Protein AF-K2KM84-F1 (afdb_monomer_lite)

Foldseek 3Di:
DDDDDDDDDDDDDDDDDDDDDDDDDPDPDPDDPPDDDDDDDPDDDDDDDDDDPPPPPPPPPPPPPPPPPDDPVVVVVVLVVLLVLLCCQQFNVVHQQLVLLVLLLVCVVVLLVVCCVPPVVVNPFPKFWFQALVLAIFIGDDDDPVVRVVSSVSQRVPPSNSSSSSSNQVSLQVSLCSHPDQSVQWPDDSVCRRQLDGSRLLSVQQADDPVCCVVPVDRGHSVSNSVSSSVSRVVGTHGPDD

Secondary structure (DSSP, 8-state):
-----------------------------SSS-----PPPTT----S-PPP-------------SSS--S-HHHHHHHHHHHHHHHHHHHHSTTSHHHHHHHHHHHHHHHHHHHHHHH-GGGTTS-EEEEE-TTS-EEEEESS-HHHHHHHHHHHHT-HHHHHHHHHHHHHHHHHHTT-SSGGGGEE--TTTHHHH--HHHHHHTTB--HHHHHHHS-SB-HHHHHHHHHHHHHHHPEEPP-

Structure (mmCIF, N/CA/C/O backbone):
data_AF-K2KM84-F1
#
_entry.id   AF-K2KM84-F1
#
loop_
_atom_site.group_PDB
_atom_site.id
_atom_site.type_symbol
_atom_site.label_atom_id
_atom_site.label_alt_id
_atom_site.label_comp_id
_atom_site.label_asym_id
_atom_site.label_entity_id
_atom_site.label_seq_id
_atom_site.pdbx_PDB_ins_code
_atom_site.Cartn_x
_atom_site.Cartn_y
_atom_site.Cartn_z
_atom_site.occupancy
_atom_site.B_iso_or_equiv
_atom_site.auth_seq_id
_atom_site.auth_comp_id
_atom_site.auth_asym_id
_atom_site.auth_atom_id
_atom_site.pdbx_PDB_model_num
ATOM 1 N N . MET A 1 1 ? 66.700 3.825 6.817 1.00 30.58 1 MET A N 1
ATOM 2 C CA . MET A 1 1 ? 67.878 3.207 6.173 1.00 30.58 1 MET A CA 1
ATOM 3 C C . MET A 1 1 ? 67.516 1.769 5.815 1.00 30.58 1 MET A C 1
ATOM 5 O O . MET A 1 1 ? 67.179 1.026 6.717 1.00 30.58 1 MET A O 1
ATOM 9 N N . LYS A 1 2 ? 67.529 1.467 4.507 1.00 30.69 2 LYS A N 1
ATOM 10 C CA . LYS A 1 2 ? 67.671 0.168 3.809 1.00 30.69 2 LYS A CA 1
ATOM 11 C C . LYS A 1 2 ? 66.748 -1.029 4.135 1.00 30.69 2 LYS A C 1
ATOM 13 O O . LYS A 1 2 ? 66.905 -1.713 5.136 1.00 30.69 2 LYS A O 1
ATOM 18 N N . ILE A 1 3 ? 65.906 -1.325 3.139 1.00 37.66 3 ILE A N 1
ATOM 19 C CA . ILE A 1 3 ? 65.410 -2.654 2.732 1.00 37.66 3 ILE A CA 1
ATOM 20 C C . ILE A 1 3 ? 66.609 -3.524 2.289 1.00 37.66 3 ILE A C 1
ATOM 22 O O . ILE A 1 3 ? 67.612 -2.963 1.828 1.00 37.66 3 ILE A O 1
ATOM 26 N N . PRO A 1 4 ? 66.485 -4.863 2.305 1.00 37.62 4 PRO A N 1
ATOM 27 C CA . PRO A 1 4 ? 66.905 -5.590 1.108 1.00 37.62 4 PRO A CA 1
ATOM 28 C C . PRO A 1 4 ? 65.900 -6.650 0.628 1.00 37.62 4 PRO A C 1
ATOM 30 O O . PRO A 1 4 ? 65.415 -7.487 1.385 1.00 37.62 4 PRO A O 1
ATOM 33 N N . HIS A 1 5 ? 65.645 -6.578 -0.680 1.00 27.77 5 HIS A N 1
ATOM 34 C CA . HIS A 1 5 ? 65.199 -7.659 -1.552 1.00 27.77 5 HIS A CA 1
ATOM 35 C C . HIS A 1 5 ? 66.284 -8.739 -1.651 1.00 27.77 5 HIS A C 1
ATOM 37 O O . HIS A 1 5 ? 67.472 -8.414 -1.608 1.00 27.77 5 HIS A O 1
ATOM 43 N N . ASN A 1 6 ? 65.882 -9.989 -1.888 1.00 30.34 6 ASN A N 1
ATOM 44 C CA . ASN A 1 6 ? 66.768 -10.992 -2.469 1.00 30.34 6 ASN A CA 1
ATOM 45 C C . ASN A 1 6 ? 66.073 -11.661 -3.663 1.00 30.34 6 ASN A C 1
ATOM 47 O O . ASN A 1 6 ? 65.160 -12.466 -3.492 1.00 30.34 6 ASN A O 1
ATOM 51 N N . ASP A 1 7 ? 66.515 -11.259 -4.854 1.00 27.53 7 ASP A N 1
ATOM 52 C CA . ASP A 1 7 ? 66.338 -11.948 -6.129 1.00 27.53 7 ASP A CA 1
ATOM 53 C C . ASP A 1 7 ? 67.290 -13.146 -6.194 1.00 27.53 7 ASP A C 1
ATOM 55 O O . ASP A 1 7 ? 68.421 -13.096 -5.710 1.00 27.53 7 ASP A O 1
ATOM 59 N N . SER A 1 8 ? 66.880 -14.223 -6.852 1.00 30.09 8 SER A N 1
ATOM 60 C CA . SER A 1 8 ? 67.802 -15.284 -7.269 1.00 30.09 8 SER A CA 1
ATOM 61 C C . SER A 1 8 ? 67.421 -15.752 -8.665 1.00 30.09 8 SER A C 1
ATOM 63 O O . SER A 1 8 ? 66.569 -16.614 -8.859 1.00 30.09 8 SER A O 1
ATOM 65 N N . SER A 1 9 ? 68.066 -15.115 -9.636 1.00 27.38 9 SER A N 1
ATOM 66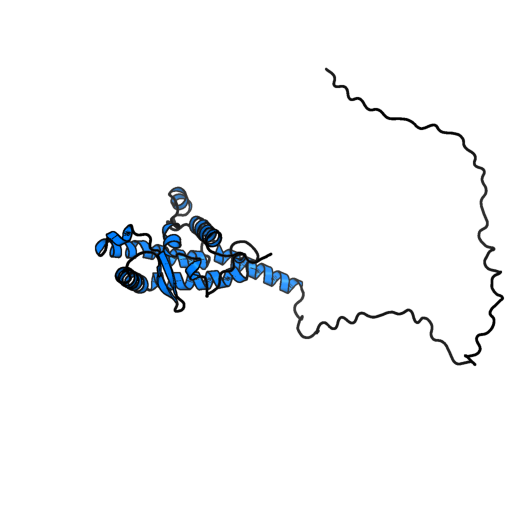 C CA . SER A 1 9 ? 68.151 -15.499 -11.039 1.00 27.38 9 SER A CA 1
ATOM 67 C C . SER A 1 9 ? 69.217 -16.586 -11.217 1.00 27.38 9 SER A C 1
ATOM 69 O O . SER A 1 9 ? 70.280 -16.529 -10.600 1.00 27.38 9 SER A O 1
ATOM 71 N N . ILE A 1 10 ? 68.958 -17.566 -12.088 1.00 28.88 10 ILE A N 1
ATOM 72 C CA . ILE A 1 10 ? 69.980 -18.494 -12.590 1.00 28.88 10 ILE A CA 1
ATOM 73 C C . ILE A 1 10 ? 70.133 -18.268 -14.095 1.00 28.88 10 ILE A C 1
ATOM 75 O O . ILE A 1 10 ? 69.159 -18.233 -14.845 1.00 28.88 10 ILE A O 1
ATOM 79 N N . GLN A 1 11 ? 71.387 -18.057 -14.486 1.00 27.80 11 GLN A N 1
ATOM 80 C CA . GLN A 1 11 ? 71.876 -17.696 -15.811 1.00 27.80 11 GLN A CA 1
ATOM 81 C C . GLN A 1 11 ? 72.059 -18.916 -16.734 1.00 27.80 1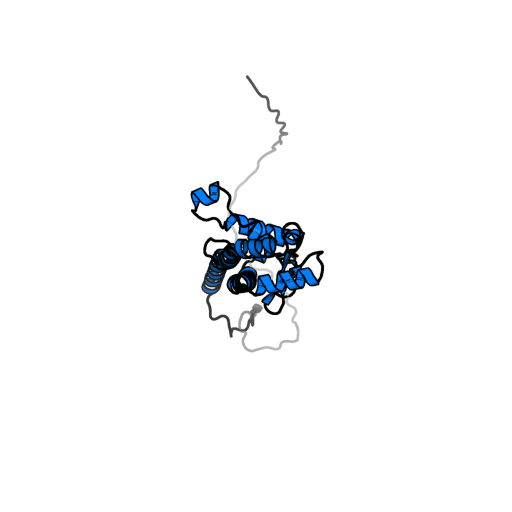1 GLN A C 1
ATOM 83 O O . GLN A 1 11 ? 72.407 -20.011 -16.298 1.00 27.80 11 GLN A O 1
ATOM 88 N N . THR A 1 12 ? 71.895 -18.665 -18.033 1.00 30.53 12 THR A N 1
ATOM 89 C CA . THR A 1 12 ? 72.401 -19.421 -19.199 1.00 30.53 12 THR A CA 1
ATOM 90 C C . THR A 1 12 ? 73.931 -19.535 -19.250 1.00 30.53 12 THR A C 1
ATOM 92 O O . THR A 1 12 ? 74.620 -18.690 -18.678 1.00 30.53 12 THR A O 1
ATOM 95 N N . PRO A 1 13 ? 74.464 -20.400 -20.137 1.00 31.48 13 PRO A N 1
ATOM 96 C CA . PRO A 1 13 ? 75.627 -20.019 -20.939 1.00 31.48 13 PRO A CA 1
ATOM 97 C C . PRO A 1 13 ? 75.387 -20.093 -22.462 1.00 31.48 13 PRO A C 1
ATOM 99 O O . PRO A 1 13 ? 74.743 -21.003 -22.980 1.00 31.48 13 PRO A O 1
ATOM 102 N N . LEU A 1 14 ? 75.947 -19.097 -23.161 1.00 25.78 14 LEU A N 1
ATOM 103 C CA . LEU A 1 14 ? 76.108 -18.990 -24.616 1.00 25.78 14 LEU A CA 1
ATOM 104 C C . LEU A 1 14 ? 77.215 -19.926 -25.137 1.00 25.78 14 LEU A C 1
ATOM 106 O O . LEU A 1 14 ? 78.240 -20.096 -24.480 1.00 25.78 14 LEU A O 1
ATOM 110 N N . GLY A 1 15 ? 77.075 -20.379 -26.388 1.00 26.00 15 GLY A N 1
ATOM 111 C CA . GLY A 1 15 ? 78.150 -20.992 -27.172 1.00 26.00 15 GLY A CA 1
ATOM 112 C C . GLY A 1 15 ? 77.959 -20.860 -28.692 1.00 26.00 15 GLY A C 1
ATOM 113 O O . GLY A 1 15 ? 77.278 -21.675 -29.293 1.00 26.00 15 GLY A O 1
ATOM 114 N N . ALA A 1 16 ? 78.629 -19.848 -29.260 1.00 29.11 16 ALA A N 1
ATOM 115 C CA . ALA A 1 16 ? 79.213 -19.714 -30.609 1.00 29.11 16 ALA A CA 1
ATOM 116 C C . ALA A 1 16 ? 78.360 -19.606 -31.905 1.00 29.11 16 ALA A C 1
ATOM 118 O O . ALA A 1 16 ? 77.528 -20.434 -32.253 1.00 29.11 16 ALA A O 1
ATOM 119 N N . LEU A 1 17 ? 78.714 -18.556 -32.664 1.00 28.83 17 LEU A N 1
ATOM 120 C CA . LEU A 1 17 ? 78.307 -18.162 -34.016 1.00 28.83 17 LEU A CA 1
ATOM 121 C C . LEU A 1 17 ? 78.807 -19.102 -35.126 1.00 28.83 17 LEU A C 1
ATOM 123 O O . LEU A 1 17 ? 79.930 -19.592 -35.046 1.00 28.83 17 LEU A O 1
ATOM 127 N N . SER A 1 18 ? 78.066 -19.157 -36.244 1.00 27.75 18 SER A N 1
ATOM 128 C CA . SER A 1 18 ? 78.608 -19.082 -37.619 1.00 27.75 18 SER A CA 1
ATOM 129 C C . SER A 1 18 ? 77.500 -18.757 -38.640 1.00 27.75 18 SER A C 1
ATOM 131 O O . SER A 1 18 ? 76.562 -19.531 -38.805 1.00 27.75 18 SER A O 1
ATOM 133 N N . LYS A 1 19 ? 77.618 -17.622 -39.346 1.00 31.66 19 LYS A N 1
ATOM 134 C CA . LYS A 1 19 ? 77.027 -17.389 -40.683 1.00 31.66 19 LYS A CA 1
ATOM 135 C C . LYS A 1 19 ? 78.094 -17.723 -41.735 1.00 31.66 19 LYS A C 1
ATOM 137 O O . LYS A 1 19 ? 79.276 -17.520 -41.459 1.00 31.66 19 LYS A O 1
ATOM 142 N N . PRO A 1 20 ? 77.688 -18.135 -42.945 1.00 30.44 20 PRO A N 1
ATOM 143 C CA . PRO A 1 20 ? 77.993 -17.253 -44.070 1.00 30.44 20 PRO A CA 1
ATOM 144 C C . PRO A 1 20 ? 76.819 -17.056 -45.038 1.00 30.44 20 PRO A C 1
ATOM 146 O O . PRO A 1 20 ? 75.901 -17.867 -45.146 1.00 30.44 20 PRO A O 1
ATOM 149 N N . ASP A 1 21 ? 76.893 -15.920 -45.719 1.00 29.16 21 ASP A N 1
ATOM 150 C CA . ASP A 1 21 ? 76.015 -15.418 -46.767 1.00 29.16 21 ASP A CA 1
ATOM 151 C C . ASP A 1 21 ? 75.946 -16.330 -48.004 1.00 29.16 21 ASP A C 1
ATOM 153 O O . ASP A 1 21 ? 76.962 -16.865 -48.442 1.00 29.16 21 ASP A O 1
ATOM 157 N N . ASN A 1 22 ? 74.775 -16.417 -48.648 1.00 29.98 22 ASN A N 1
ATOM 158 C CA . ASN A 1 22 ? 74.614 -15.894 -50.012 1.00 29.98 22 ASN A CA 1
ATOM 159 C C . ASN A 1 22 ? 73.171 -15.991 -50.528 1.00 29.98 22 ASN A C 1
ATOM 161 O O . ASN A 1 22 ? 72.435 -16.941 -50.277 1.00 29.98 22 ASN A O 1
ATOM 165 N N . ALA A 1 23 ? 72.789 -14.955 -51.266 1.00 32.97 23 ALA A N 1
ATOM 166 C CA . ALA A 1 23 ? 71.476 -14.739 -51.844 1.00 32.97 23 ALA A CA 1
ATOM 167 C C . ALA A 1 23 ? 71.285 -15.434 -53.209 1.00 32.97 23 ALA A C 1
ATOM 169 O O . ALA A 1 23 ? 72.245 -15.623 -53.951 1.00 32.97 23 ALA A O 1
ATOM 170 N N . LYS A 1 24 ? 69.997 -15.608 -53.562 1.00 29.95 24 LYS A N 1
ATOM 171 C CA . LYS A 1 24 ? 69.391 -15.883 -54.888 1.00 29.95 24 LYS A CA 1
ATOM 172 C C . LYS A 1 24 ? 69.380 -17.350 -55.348 1.00 29.95 24 LYS A C 1
ATOM 174 O O . LYS A 1 24 ? 70.424 -17.901 -55.659 1.00 29.95 24 LYS A O 1
ATOM 179 N N . ASN A 1 25 ? 68.183 -17.935 -55.520 1.00 29.66 25 ASN A N 1
ATOM 180 C CA . ASN A 1 25 ? 67.535 -18.106 -56.838 1.00 29.66 25 ASN A CA 1
ATOM 181 C C . ASN A 1 25 ? 66.235 -18.949 -56.718 1.00 29.66 25 ASN A C 1
ATOM 183 O O . ASN A 1 25 ? 66.253 -20.169 -56.866 1.00 29.66 25 ASN A O 1
ATOM 187 N N . SER A 1 26 ? 65.092 -18.314 -56.442 1.00 35.84 26 SER A N 1
ATOM 188 C CA . SER A 1 26 ? 63.781 -18.981 -56.369 1.00 35.84 26 SER A CA 1
ATOM 189 C C . SER A 1 26 ? 63.058 -18.877 -57.712 1.00 35.84 26 SER A C 1
ATOM 191 O O . SER A 1 26 ? 62.239 -17.980 -57.888 1.00 35.84 26 SER A O 1
ATOM 193 N N . GLN A 1 27 ? 63.368 -19.748 -58.680 1.00 41.03 27 GLN A N 1
ATOM 194 C CA . GLN A 1 27 ? 62.579 -19.810 -59.925 1.00 41.03 27 GLN A CA 1
ATOM 195 C C . GLN A 1 27 ? 62.612 -21.136 -60.707 1.00 41.03 27 GLN A C 1
ATOM 197 O O . GLN A 1 27 ? 62.113 -21.186 -61.825 1.00 41.03 27 GLN A O 1
ATOM 202 N N . ALA A 1 28 ? 63.120 -22.235 -60.145 1.00 38.56 28 ALA A N 1
ATOM 203 C CA . ALA A 1 28 ? 63.238 -23.497 -60.885 1.00 38.56 28 ALA A CA 1
ATOM 204 C C . ALA A 1 28 ? 62.767 -24.710 -60.071 1.00 38.56 28 ALA A C 1
ATOM 206 O O . ALA A 1 28 ? 63.559 -25.582 -59.735 1.00 38.56 28 ALA A O 1
ATOM 207 N N . GLN A 1 29 ? 61.474 -24.771 -59.741 1.00 34.25 29 GLN A N 1
ATOM 208 C CA . GLN A 1 29 ? 60.882 -25.994 -59.176 1.00 34.25 29 GLN A CA 1
ATOM 209 C C . GLN A 1 29 ? 59.392 -26.171 -59.522 1.00 34.25 29 GLN A C 1
ATOM 211 O O . GLN A 1 29 ? 58.606 -26.678 -58.731 1.00 34.25 29 GLN A O 1
ATOM 216 N N . LEU A 1 30 ? 59.004 -25.768 -60.738 1.00 36.88 30 LEU A N 1
ATOM 217 C CA . LEU A 1 30 ? 57.638 -25.887 -61.276 1.00 36.88 30 LEU A CA 1
ATOM 218 C C . LEU A 1 30 ? 57.495 -26.951 -62.382 1.00 36.88 30 LEU A C 1
ATOM 220 O O . LEU A 1 30 ? 56.569 -26.891 -63.185 1.00 36.88 30 LEU A O 1
ATOM 224 N N . SER A 1 31 ? 58.400 -27.926 -62.492 1.00 37.75 31 SER A N 1
ATOM 225 C CA . SER A 1 31 ? 58.393 -28.827 -63.657 1.00 37.75 31 SER A CA 1
ATOM 226 C C . SER A 1 31 ? 58.934 -30.219 -63.338 1.00 37.75 31 SER A C 1
ATOM 228 O O . SER A 1 31 ? 60.068 -30.512 -63.690 1.00 37.75 31 SER A O 1
ATOM 230 N N . SER A 1 32 ? 58.172 -31.076 -62.645 1.00 40.53 32 SER A N 1
ATOM 231 C CA . SER A 1 32 ? 58.403 -32.545 -62.686 1.00 40.53 32 SER A CA 1
ATOM 232 C C . SER A 1 32 ? 57.378 -33.406 -61.930 1.00 40.53 32 SER A C 1
ATOM 234 O O . SER A 1 32 ? 57.714 -34.480 -61.441 1.00 40.53 32 SER A O 1
ATOM 236 N N . THR A 1 33 ? 56.102 -33.021 -61.882 1.00 35.53 33 THR A N 1
ATOM 237 C CA . THR A 1 33 ? 55.060 -33.946 -61.378 1.00 35.53 33 THR A CA 1
ATOM 238 C C . THR A 1 33 ? 53.796 -33.964 -62.232 1.00 35.53 33 THR A C 1
ATOM 240 O O . THR A 1 33 ? 52.709 -34.284 -61.768 1.00 35.53 33 THR A O 1
ATOM 243 N N . GLN A 1 34 ? 53.951 -33.669 -63.523 1.00 42.03 34 GLN A N 1
ATOM 244 C CA . GLN A 1 34 ? 53.012 -34.070 -64.567 1.00 42.03 34 GLN A CA 1
ATOM 245 C C . GLN A 1 34 ? 53.552 -35.343 -65.222 1.00 42.03 34 GLN A C 1
ATOM 247 O O . GLN A 1 34 ? 54.332 -35.228 -66.157 1.00 42.03 34 GLN A O 1
ATOM 252 N N . GLN A 1 35 ? 53.189 -36.528 -64.718 1.00 43.72 35 GLN A N 1
ATOM 253 C CA . GLN A 1 35 ? 53.069 -37.780 -65.494 1.00 43.72 35 GLN A CA 1
ATOM 254 C C . GLN A 1 35 ? 52.828 -38.971 -64.560 1.00 43.72 35 GLN A C 1
ATOM 256 O O . GLN A 1 35 ? 53.768 -39.534 -64.013 1.00 43.72 35 GLN A O 1
ATOM 261 N N . SER A 1 36 ? 51.550 -39.327 -64.383 1.00 39.06 36 SER A N 1
ATOM 262 C CA . SER A 1 36 ? 51.044 -40.683 -64.095 1.00 39.06 36 SER A CA 1
ATOM 263 C C . SER A 1 36 ? 49.578 -40.577 -63.643 1.00 39.06 36 SER A C 1
ATOM 265 O O . SER A 1 36 ? 49.255 -40.776 -62.474 1.00 39.06 36 SER A O 1
ATOM 267 N N . LEU A 1 37 ? 48.682 -40.220 -64.565 1.00 35.94 37 LEU A N 1
ATOM 268 C CA . LEU A 1 37 ? 47.247 -40.447 -64.393 1.00 35.94 37 LEU A CA 1
ATOM 269 C C . LEU A 1 37 ? 46.890 -41.673 -65.232 1.00 35.94 3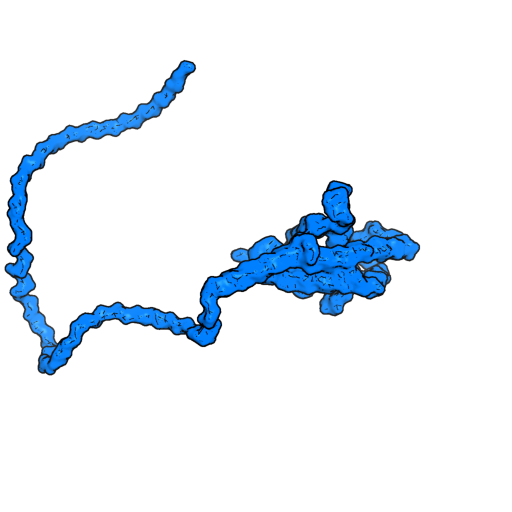7 LEU A C 1
ATOM 271 O O . LEU A 1 37 ? 46.854 -41.596 -66.460 1.00 35.94 37 LEU A O 1
ATOM 275 N N . THR A 1 38 ? 46.669 -42.810 -64.577 1.00 40.78 38 THR A N 1
ATOM 276 C CA . THR A 1 38 ? 45.884 -43.894 -65.164 1.00 40.78 38 THR A CA 1
ATOM 277 C C . THR A 1 38 ? 44.414 -43.487 -65.151 1.00 40.78 38 THR A C 1
ATOM 279 O O . THR A 1 38 ? 43.898 -42.925 -64.189 1.00 40.78 38 THR A O 1
ATOM 282 N N . VAL A 1 39 ? 43.795 -43.710 -66.302 1.00 43.81 39 VAL A N 1
ATOM 283 C CA . VAL A 1 39 ? 42.485 -43.235 -66.741 1.00 43.81 39 VAL A CA 1
ATOM 284 C C . VAL A 1 39 ? 41.358 -43.924 -65.965 1.00 43.81 39 VAL A C 1
ATOM 286 O O . VAL A 1 39 ? 41.279 -45.149 -65.976 1.00 43.81 39 VAL A O 1
ATOM 289 N N . ASP A 1 40 ? 40.465 -43.145 -65.345 1.00 41.19 40 ASP A N 1
ATOM 290 C CA . ASP A 1 40 ? 39.144 -43.625 -64.915 1.00 41.19 40 ASP A CA 1
ATOM 291 C C . ASP A 1 40 ? 38.202 -43.671 -66.134 1.00 41.19 40 ASP A C 1
ATOM 293 O O . ASP A 1 40 ? 38.127 -42.741 -66.941 1.00 41.19 40 ASP A O 1
ATOM 297 N N . GLN A 1 41 ? 37.526 -44.804 -66.292 1.00 46.47 41 GLN A N 1
ATOM 298 C CA . GLN A 1 41 ? 36.933 -45.322 -67.520 1.00 46.47 41 GLN A CA 1
ATOM 299 C C . GLN A 1 41 ? 35.453 -44.930 -67.717 1.00 46.47 41 GLN A C 1
ATOM 301 O O . GLN A 1 41 ? 34.764 -45.570 -68.508 1.00 46.47 41 GLN A O 1
ATOM 306 N N . TYR A 1 42 ? 34.939 -43.902 -67.029 1.00 41.25 42 TYR A N 1
ATOM 307 C CA . TYR A 1 42 ? 33.498 -43.580 -67.058 1.00 41.25 42 TYR A CA 1
ATOM 308 C C . TYR A 1 42 ? 33.080 -42.246 -67.685 1.00 41.25 42 TYR A C 1
ATOM 310 O O . TYR A 1 42 ? 31.890 -41.950 -67.712 1.00 41.25 42 TYR A O 1
ATOM 318 N N . HIS A 1 43 ? 33.996 -41.443 -68.228 1.00 37.53 43 HIS A N 1
ATOM 319 C CA . HIS A 1 43 ? 33.634 -40.133 -68.787 1.00 37.53 43 HIS A CA 1
ATOM 320 C C . HIS A 1 43 ? 34.169 -39.970 -70.215 1.00 37.53 43 HIS A C 1
ATOM 322 O O . HIS A 1 43 ? 35.205 -39.352 -70.452 1.00 37.53 43 HIS A O 1
ATOM 328 N N . GLN A 1 44 ? 33.447 -40.539 -71.186 1.00 35.75 44 GLN A N 1
ATOM 329 C CA . GLN A 1 44 ? 33.577 -40.143 -72.590 1.00 35.75 44 GLN A CA 1
ATOM 330 C C . GLN A 1 44 ? 33.041 -38.704 -72.742 1.00 35.75 44 GLN A C 1
ATOM 332 O O . GLN A 1 44 ? 31.922 -38.391 -72.348 1.00 35.75 44 GLN A O 1
ATOM 337 N N . THR A 1 45 ? 33.899 -37.824 -73.245 1.00 40.06 45 THR A N 1
ATOM 338 C CA . THR A 1 45 ? 33.748 -36.371 -73.465 1.00 40.06 45 THR A CA 1
ATOM 339 C C . THR A 1 45 ? 32.705 -36.007 -74.545 1.00 40.06 45 THR A C 1
ATOM 341 O O . THR A 1 45 ? 32.297 -36.898 -75.288 1.00 40.06 45 THR A O 1
ATOM 344 N N . PRO A 1 46 ? 32.409 -34.708 -74.822 1.00 44.56 46 PRO A N 1
ATOM 345 C CA . PRO A 1 46 ? 32.460 -33.488 -73.985 1.00 44.56 46 PRO A CA 1
ATOM 346 C C . PRO A 1 46 ? 31.207 -32.581 -74.167 1.00 44.56 46 PRO A C 1
ATOM 348 O O . PRO A 1 46 ? 30.430 -32.787 -75.086 1.00 44.56 46 PRO A O 1
ATOM 351 N N . ILE A 1 47 ? 31.053 -31.523 -73.356 1.00 34.19 47 ILE A N 1
ATOM 352 C CA . ILE A 1 47 ? 30.810 -30.123 -73.791 1.00 34.19 47 ILE A CA 1
ATOM 353 C C . ILE A 1 47 ? 30.868 -29.215 -72.542 1.00 34.19 47 ILE A C 1
ATOM 355 O O . ILE A 1 47 ? 30.057 -29.330 -71.632 1.00 34.19 47 ILE A O 1
ATOM 359 N N . ASN A 1 48 ? 31.853 -28.311 -72.561 1.00 35.78 48 ASN A N 1
ATOM 360 C CA . ASN A 1 48 ? 31.986 -27.028 -71.856 1.00 35.78 48 ASN A CA 1
ATOM 361 C C . ASN A 1 48 ? 31.726 -26.965 -70.338 1.00 35.78 48 ASN A C 1
ATOM 363 O O . ASN A 1 48 ? 30.599 -26.885 -69.864 1.00 35.78 48 ASN A O 1
ATOM 367 N N . ALA A 1 49 ? 32.826 -26.850 -69.594 1.00 41.09 49 ALA A N 1
ATOM 368 C CA . ALA A 1 49 ? 32.850 -26.487 -68.183 1.00 41.09 49 ALA A CA 1
ATOM 369 C C . ALA A 1 49 ? 32.337 -25.055 -67.930 1.00 41.09 49 ALA A C 1
ATOM 371 O O . ALA A 1 49 ? 32.749 -24.126 -68.631 1.00 41.09 49 ALA A O 1
ATOM 372 N N . PRO A 1 50 ? 31.587 -24.841 -66.840 1.00 35.75 50 PRO A N 1
ATOM 373 C CA . PRO A 1 50 ? 31.719 -23.653 -66.020 1.00 35.75 50 PRO A CA 1
ATOM 374 C C . PRO A 1 50 ? 32.602 -23.949 -64.805 1.00 35.75 50 PRO A C 1
ATOM 376 O O . PRO A 1 50 ? 32.640 -25.042 -64.248 1.00 35.75 50 PRO A O 1
ATOM 379 N N . VAL A 1 51 ? 33.350 -22.921 -64.450 1.00 45.03 51 VAL A N 1
ATOM 380 C CA . VAL A 1 51 ? 34.368 -22.853 -63.412 1.00 45.03 51 VAL A CA 1
ATOM 381 C C . VAL A 1 51 ? 33.716 -22.742 -62.025 1.00 45.03 51 VAL A C 1
ATOM 383 O O . VAL A 1 51 ? 32.792 -21.954 -61.854 1.00 45.03 51 VAL A O 1
ATOM 386 N N . ASN A 1 52 ? 34.293 -23.444 -61.041 1.00 42.16 52 ASN A N 1
ATOM 387 C CA . ASN A 1 52 ? 34.117 -23.283 -59.587 1.00 42.16 52 ASN A CA 1
ATOM 388 C C . ASN A 1 52 ? 32.729 -23.571 -58.983 1.00 42.16 52 ASN A C 1
ATOM 390 O O . ASN A 1 52 ? 32.035 -22.653 -58.550 1.00 42.16 52 ASN A O 1
ATOM 394 N N . ASP A 1 53 ? 32.432 -24.849 -58.740 1.00 40.94 53 ASP A N 1
ATOM 395 C CA . ASP A 1 53 ? 31.531 -25.235 -57.645 1.00 40.94 53 ASP A CA 1
ATOM 396 C C . ASP A 1 53 ? 32.300 -25.248 -56.314 1.00 40.94 53 ASP A C 1
ATOM 398 O O . ASP A 1 53 ? 32.635 -26.286 -55.741 1.00 40.94 53 ASP A O 1
ATOM 402 N N . THR A 1 54 ? 32.595 -24.056 -55.799 1.00 41.22 54 THR A N 1
ATOM 403 C CA . THR A 1 54 ? 32.829 -23.895 -54.362 1.00 41.22 54 THR A CA 1
ATOM 404 C C . THR A 1 54 ? 31.463 -23.997 -53.694 1.00 41.22 54 THR A C 1
ATOM 406 O O . THR A 1 54 ? 30.588 -23.179 -53.975 1.00 41.22 54 THR A O 1
ATOM 409 N N . TYR A 1 55 ? 31.264 -24.981 -52.813 1.00 40.97 55 TYR A N 1
ATOM 410 C CA . TYR A 1 55 ? 30.054 -25.109 -51.997 1.00 40.97 55 TYR A CA 1
ATOM 411 C C . TYR A 1 55 ? 29.818 -23.836 -51.165 1.00 40.97 55 TYR A C 1
ATOM 413 O O . TYR A 1 55 ? 30.254 -23.728 -50.021 1.00 40.97 55 TYR A O 1
ATOM 421 N N . ASN A 1 56 ? 29.081 -22.876 -51.718 1.00 45.03 56 ASN A N 1
ATOM 422 C CA . ASN A 1 56 ? 28.469 -21.797 -50.961 1.00 45.03 56 ASN A CA 1
ATOM 423 C C . ASN A 1 56 ? 27.103 -22.288 -50.495 1.00 45.03 56 ASN A C 1
ATOM 425 O O . ASN A 1 56 ? 26.092 -22.133 -51.177 1.00 45.03 56 ASN A O 1
ATOM 429 N N . LYS A 1 57 ? 27.065 -22.900 -49.310 1.00 43.22 57 LYS A N 1
ATOM 430 C CA . LYS A 1 57 ? 25.796 -23.119 -48.620 1.00 43.22 57 LYS A CA 1
ATOM 431 C C . LYS A 1 57 ? 25.307 -21.765 -48.112 1.00 43.22 57 LYS A C 1
ATOM 433 O O . LYS A 1 57 ? 25.702 -21.321 -47.037 1.00 43.22 57 LYS A O 1
ATOM 438 N N . THR A 1 58 ? 24.451 -21.101 -48.882 1.00 46.28 58 THR A N 1
ATOM 439 C CA . THR A 1 58 ? 23.727 -19.927 -48.397 1.00 46.28 58 THR A CA 1
ATOM 440 C C . THR A 1 58 ? 22.830 -20.366 -47.241 1.00 46.28 58 THR A C 1
ATOM 442 O O . THR A 1 58 ? 21.904 -21.157 -47.417 1.00 46.28 58 THR A O 1
ATOM 445 N N . LEU A 1 59 ? 23.124 -19.886 -46.032 1.00 40.31 59 LEU A N 1
ATOM 446 C CA . LEU A 1 59 ? 22.207 -19.971 -44.899 1.00 40.31 59 LEU A CA 1
ATOM 447 C C . LEU A 1 59 ? 21.048 -19.012 -45.170 1.00 40.31 59 LEU A C 1
ATOM 449 O O . LEU A 1 59 ? 21.097 -17.840 -44.805 1.00 40.31 59 LEU A O 1
ATOM 453 N N . THR A 1 60 ? 20.002 -19.501 -45.830 1.00 40.84 60 THR A N 1
ATOM 454 C CA . THR A 1 60 ? 18.737 -18.773 -45.907 1.00 40.84 60 THR A CA 1
ATOM 455 C C . THR A 1 60 ? 18.077 -18.855 -44.536 1.00 40.84 60 THR A C 1
ATOM 457 O O . THR A 1 60 ? 17.341 -19.798 -44.239 1.00 40.84 60 THR A O 1
ATOM 460 N N . ILE A 1 61 ? 18.367 -17.882 -43.668 1.00 43.06 61 ILE A N 1
ATOM 461 C CA . ILE A 1 61 ? 17.588 -17.666 -42.449 1.00 43.06 61 ILE A CA 1
ATOM 462 C C . ILE A 1 61 ? 16.199 -17.233 -42.913 1.00 43.06 61 ILE A C 1
ATOM 464 O O . ILE A 1 61 ? 15.948 -16.067 -43.204 1.00 43.06 61 ILE A O 1
ATOM 468 N N . SER A 1 62 ? 15.294 -18.201 -43.009 1.00 45.00 62 SER A N 1
ATOM 469 C CA . SER A 1 62 ? 13.872 -17.961 -43.240 1.00 45.00 62 SER A CA 1
ATOM 470 C C . SER A 1 62 ? 13.231 -17.555 -41.913 1.00 45.00 62 SER A C 1
ATOM 472 O O . SER A 1 62 ? 12.319 -18.212 -41.424 1.00 45.00 62 SER A O 1
ATOM 474 N N . ALA A 1 63 ? 13.752 -16.499 -41.285 1.00 45.97 63 ALA A N 1
ATOM 475 C CA . ALA A 1 63 ? 12.974 -15.760 -40.309 1.00 45.97 63 ALA A CA 1
ATOM 476 C C . ALA A 1 63 ? 11.941 -14.990 -41.130 1.00 45.97 63 ALA A C 1
ATOM 478 O O . ALA A 1 63 ? 12.296 -14.205 -42.010 1.00 45.97 63 ALA A O 1
ATOM 479 N N . SER A 1 64 ? 10.670 -15.303 -40.910 1.00 44.69 64 SER A N 1
ATOM 480 C CA . SER A 1 64 ? 9.510 -14.653 -41.509 1.00 44.69 64 SER A CA 1
ATOM 481 C C . SER A 1 64 ? 9.705 -13.133 -41.594 1.00 44.69 64 SER A C 1
ATOM 483 O O . SER A 1 64 ? 9.553 -12.423 -40.604 1.00 44.69 64 SER A O 1
ATOM 485 N N . GLN A 1 65 ? 10.018 -12.619 -42.790 1.00 45.84 65 GLN A N 1
ATOM 486 C CA . GLN A 1 65 ? 10.180 -11.181 -43.063 1.00 45.84 65 GLN A CA 1
ATOM 487 C C . GLN A 1 65 ? 8.864 -10.393 -42.960 1.00 45.84 65 GLN A C 1
ATOM 489 O O . GLN A 1 65 ? 8.830 -9.184 -43.166 1.00 45.84 65 GLN A O 1
ATOM 494 N N . GLN A 1 66 ? 7.763 -11.051 -42.617 1.00 45.78 66 GLN A N 1
ATOM 495 C CA . GLN A 1 66 ? 6.478 -10.413 -42.396 1.00 45.78 66 GLN A CA 1
ATOM 496 C C . GLN A 1 66 ? 6.275 -10.177 -40.897 1.00 45.78 66 GLN A C 1
ATOM 498 O O . GLN A 1 66 ? 5.458 -10.875 -40.316 1.00 45.78 66 GLN A O 1
ATOM 503 N N . GLN A 1 67 ? 7.048 -9.259 -40.281 1.00 46.91 67 GLN A N 1
ATOM 504 C CA . GLN A 1 67 ? 6.654 -8.456 -39.088 1.00 46.91 67 GLN A CA 1
ATOM 505 C C . GLN A 1 67 ? 7.773 -7.642 -38.395 1.00 46.91 67 GLN A C 1
ATOM 507 O O . GLN A 1 67 ? 7.498 -6.988 -37.395 1.00 46.91 67 GLN A O 1
ATOM 512 N N . LEU A 1 68 ? 9.010 -7.585 -38.903 1.00 53.09 68 LEU A N 1
ATOM 513 C CA . LEU A 1 68 ? 10.053 -6.691 -38.358 1.00 53.09 68 LEU A CA 1
ATOM 514 C C . LEU A 1 68 ? 10.239 -5.457 -39.253 1.00 53.09 68 LEU A C 1
ATOM 516 O O . LEU A 1 68 ? 11.257 -5.297 -39.916 1.00 53.09 68 LEU A O 1
ATOM 520 N N . THR A 1 69 ? 9.226 -4.592 -39.320 1.00 56.81 69 THR A N 1
ATOM 521 C CA . THR A 1 69 ? 9.310 -3.304 -40.040 1.00 56.81 69 THR A CA 1
ATOM 522 C C . THR A 1 69 ? 9.877 -2.168 -39.193 1.00 56.81 69 THR A C 1
ATOM 524 O O . THR A 1 69 ? 10.193 -1.114 -39.739 1.00 56.81 69 THR A O 1
ATOM 527 N N . GLN A 1 70 ? 10.041 -2.356 -37.882 1.00 63.28 70 GLN A N 1
ATOM 528 C CA . GLN A 1 70 ? 10.723 -1.371 -37.049 1.00 63.28 70 GLN A CA 1
ATOM 529 C C . GLN A 1 70 ? 12.236 -1.627 -37.028 1.00 63.28 70 GLN A C 1
ATOM 531 O O . GLN A 1 70 ? 12.657 -2.770 -36.820 1.00 63.28 70 GLN A O 1
ATOM 536 N N . PRO A 1 71 ? 13.078 -0.594 -37.211 1.00 83.38 71 PRO A N 1
ATOM 537 C CA . PRO A 1 71 ? 14.513 -0.753 -37.047 1.00 83.38 71 PRO A CA 1
ATOM 538 C C . PRO A 1 71 ? 14.819 -1.076 -35.579 1.00 83.38 71 PRO A C 1
ATOM 540 O O . PRO A 1 71 ? 14.190 -0.535 -34.671 1.00 83.38 71 PRO A O 1
ATOM 543 N N . LEU A 1 72 ? 15.814 -1.936 -35.339 1.00 80.38 72 LEU A N 1
ATOM 544 C CA . LEU A 1 72 ? 16.209 -2.393 -33.998 1.00 80.38 72 LEU A CA 1
ATOM 545 C C . LEU A 1 72 ? 16.398 -1.237 -32.996 1.00 80.38 72 LEU A C 1
ATOM 547 O O . LEU A 1 72 ? 16.044 -1.372 -31.829 1.00 80.38 72 LEU A O 1
ATOM 551 N N . GLN A 1 73 ? 16.906 -0.091 -33.460 1.00 82.25 73 GLN A N 1
ATOM 552 C CA . GLN A 1 73 ? 17.072 1.106 -32.637 1.00 82.25 73 GLN A CA 1
ATOM 553 C C . GLN A 1 73 ? 15.740 1.634 -32.087 1.00 82.25 73 GLN A C 1
ATOM 555 O O . GLN A 1 73 ? 15.660 1.938 -30.903 1.00 82.25 73 GLN A O 1
ATOM 560 N N . THR A 1 74 ? 14.682 1.682 -32.902 1.00 85.88 74 THR A N 1
ATOM 561 C CA . THR A 1 74 ? 13.354 2.130 -32.455 1.00 85.88 74 THR A CA 1
ATOM 562 C C . THR A 1 74 ? 12.799 1.203 -31.381 1.00 85.88 74 THR A C 1
ATOM 564 O O . THR A 1 74 ? 12.298 1.682 -30.370 1.00 85.88 74 THR A O 1
ATOM 567 N N . LEU A 1 75 ? 12.976 -0.114 -31.529 1.00 85.69 75 LEU A N 1
ATOM 568 C CA . LEU A 1 75 ? 12.549 -1.076 -30.511 1.00 85.69 75 LEU A CA 1
ATOM 569 C C . LEU A 1 75 ? 13.290 -0.871 -29.176 1.00 85.69 75 LEU A C 1
ATOM 571 O O . LEU A 1 75 ? 12.678 -0.947 -28.107 1.00 85.69 75 LEU A O 1
ATOM 575 N N . ILE A 1 76 ? 14.597 -0.591 -29.231 1.00 86.75 76 ILE A N 1
ATOM 576 C CA . ILE A 1 76 ? 15.407 -0.280 -28.045 1.00 86.75 76 ILE A CA 1
ATOM 577 C C . ILE A 1 76 ? 14.915 1.017 -27.394 1.00 86.75 76 ILE A C 1
ATOM 579 O O . ILE A 1 76 ? 14.648 1.018 -26.191 1.00 86.75 76 ILE A O 1
ATOM 583 N N . ASP A 1 77 ? 14.735 2.086 -28.169 1.00 90.19 77 ASP A N 1
ATOM 584 C CA . ASP A 1 77 ? 14.291 3.388 -27.662 1.00 90.19 77 ASP A CA 1
ATOM 585 C C . ASP A 1 77 ? 12.907 3.289 -27.003 1.00 90.19 77 ASP A C 1
ATOM 587 O O . ASP A 1 77 ? 12.708 3.772 -25.884 1.00 90.19 77 ASP A O 1
ATOM 591 N N . GLU A 1 78 ? 11.967 2.584 -27.638 1.00 90.44 78 GLU A N 1
ATOM 592 C CA . GLU A 1 78 ? 10.646 2.312 -27.072 1.00 90.44 78 GLU A CA 1
ATOM 593 C C . GLU A 1 78 ? 10.738 1.499 -25.771 1.00 90.44 78 GLU A C 1
ATOM 595 O O . GLU A 1 78 ? 10.031 1.793 -24.805 1.00 90.44 78 GLU A O 1
ATOM 600 N N . SER A 1 79 ? 11.615 0.489 -25.709 1.00 88.94 79 SER A N 1
ATOM 601 C CA . SER A 1 79 ? 11.796 -0.325 -24.499 1.00 88.94 79 SER A CA 1
ATOM 602 C C . SER A 1 79 ? 12.353 0.488 -23.327 1.00 88.94 79 SER A C 1
ATOM 604 O O . SER A 1 79 ? 11.833 0.403 -22.212 1.00 88.94 79 SER A O 1
ATOM 606 N N . MET A 1 80 ? 13.343 1.346 -23.585 1.00 92.75 80 MET A N 1
ATOM 607 C CA . MET A 1 80 ? 13.937 2.222 -22.577 1.00 92.75 80 MET A CA 1
ATOM 608 C C . MET A 1 80 ? 12.951 3.294 -22.120 1.00 92.75 80 MET A C 1
ATOM 610 O O . MET A 1 80 ? 12.886 3.602 -20.929 1.00 92.75 80 MET A O 1
ATOM 614 N N . HIS A 1 81 ? 12.137 3.822 -23.037 1.00 95.00 81 HIS A N 1
ATOM 615 C CA . HIS A 1 81 ? 11.070 4.756 -22.700 1.00 95.00 81 HIS A CA 1
ATOM 616 C C . HIS A 1 81 ? 10.016 4.112 -21.789 1.00 95.00 81 HIS A C 1
AT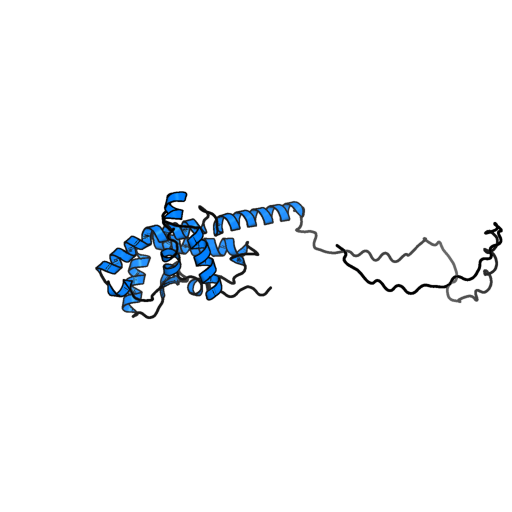OM 618 O O . HIS A 1 81 ? 9.677 4.677 -20.747 1.00 95.00 81 HIS A O 1
ATOM 624 N N . ARG A 1 82 ? 9.542 2.903 -22.124 1.00 94.19 82 ARG A N 1
ATOM 625 C CA . ARG A 1 82 ? 8.592 2.159 -21.278 1.00 94.19 82 ARG A CA 1
ATOM 626 C C . ARG A 1 82 ? 9.169 1.863 -19.897 1.00 94.19 82 ARG A C 1
ATOM 628 O O . ARG A 1 82 ? 8.465 2.044 -18.907 1.00 94.19 82 ARG A O 1
ATOM 635 N N . LEU A 1 83 ? 10.442 1.473 -19.821 1.00 94.69 83 LEU A N 1
ATOM 636 C CA . LEU A 1 83 ? 11.125 1.253 -18.548 1.00 94.69 83 LEU A CA 1
ATOM 637 C C . LEU A 1 83 ? 11.186 2.539 -17.715 1.00 94.69 83 LEU A C 1
ATOM 639 O O . LEU A 1 83 ? 10.847 2.514 -16.536 1.00 94.69 83 LEU A O 1
ATOM 643 N N . ALA A 1 84 ? 11.568 3.667 -18.320 1.00 94.81 84 ALA A N 1
ATOM 644 C CA . ALA A 1 84 ? 11.627 4.951 -17.625 1.00 94.81 84 ALA A CA 1
ATOM 645 C C . ALA A 1 84 ? 10.252 5.374 -17.081 1.00 94.81 84 ALA A C 1
ATOM 647 O O . ALA A 1 84 ? 10.151 5.824 -15.938 1.00 94.81 84 ALA A O 1
ATOM 648 N N . LEU A 1 85 ? 9.184 5.177 -17.864 1.00 96.00 85 LEU A N 1
ATOM 649 C CA . LEU A 1 85 ? 7.812 5.420 -17.416 1.00 96.00 85 LEU A CA 1
ATOM 650 C C . LEU A 1 85 ? 7.403 4.487 -16.273 1.00 96.00 85 LEU A C 1
ATOM 652 O O . LEU A 1 85 ? 6.787 4.949 -15.313 1.00 96.00 85 LEU A O 1
ATOM 656 N N . ALA A 1 86 ? 7.739 3.199 -16.353 1.00 96.62 86 ALA A N 1
ATOM 657 C CA . ALA A 1 86 ? 7.450 2.238 -15.293 1.00 96.62 86 ALA A CA 1
ATOM 658 C C . ALA A 1 86 ? 8.168 2.623 -13.992 1.00 96.62 86 ALA A C 1
ATOM 660 O O . ALA A 1 86 ? 7.520 2.769 -12.960 1.00 96.62 86 ALA A O 1
ATOM 661 N N . THR A 1 87 ? 9.472 2.911 -14.047 1.00 95.94 87 THR A N 1
ATOM 662 C CA . THR A 1 87 ? 10.242 3.376 -12.883 1.00 95.94 87 THR A CA 1
ATOM 663 C C . THR A 1 87 ? 9.656 4.662 -12.293 1.00 95.94 87 THR A C 1
ATOM 665 O O . THR A 1 87 ? 9.510 4.774 -11.076 1.00 95.94 87 THR A O 1
ATOM 668 N N . GLY A 1 88 ? 9.269 5.622 -13.138 1.00 97.00 88 GLY A N 1
ATOM 669 C CA . GLY A 1 88 ? 8.625 6.854 -12.684 1.00 97.00 88 GLY A CA 1
ATOM 670 C C . GLY A 1 88 ? 7.308 6.606 -11.948 1.00 97.00 88 GLY A C 1
ATOM 671 O O . GLY A 1 88 ? 7.054 7.220 -10.915 1.00 97.00 88 GLY A O 1
ATOM 672 N N . ASN A 1 89 ? 6.491 5.679 -12.444 1.00 98.00 89 ASN A N 1
ATOM 673 C CA . ASN A 1 89 ? 5.198 5.362 -11.846 1.00 98.00 89 ASN A CA 1
ATOM 674 C C . ASN A 1 89 ? 5.287 4.490 -10.588 1.00 98.00 89 ASN A C 1
ATOM 676 O O . ASN A 1 89 ? 4.435 4.634 -9.714 1.00 98.00 89 ASN A O 1
ATOM 680 N N . LEU A 1 90 ? 6.304 3.631 -10.483 1.00 97.50 90 LEU A N 1
ATOM 681 C CA . LEU A 1 90 ? 6.516 2.755 -9.329 1.00 97.50 90 LEU A CA 1
ATOM 682 C C . LEU A 1 90 ? 7.119 3.498 -8.127 1.00 97.50 90 LEU A C 1
ATOM 684 O O . LEU A 1 90 ? 6.620 3.347 -7.016 1.00 97.50 90 LEU A O 1
ATOM 688 N N . TYR A 1 91 ? 8.167 4.304 -8.337 1.00 96.12 91 TYR A N 1
ATOM 689 C CA . TYR A 1 91 ? 9.032 4.757 -7.234 1.00 96.12 91 TYR A CA 1
ATOM 690 C C . TYR A 1 91 ? 9.028 6.265 -6.983 1.00 96.12 91 TYR A C 1
ATOM 692 O O . TYR A 1 91 ? 9.323 6.711 -5.873 1.00 96.12 91 TYR A O 1
ATOM 700 N N . LEU A 1 92 ? 8.778 7.079 -8.011 1.00 95.94 92 LEU A N 1
ATOM 701 C CA . LEU A 1 92 ? 8.994 8.520 -7.900 1.00 95.94 92 LEU A CA 1
ATOM 702 C C . LEU A 1 92 ? 7.799 9.234 -7.260 1.00 95.94 92 LEU A C 1
ATOM 704 O O . LEU A 1 92 ? 6.648 8.832 -7.459 1.00 95.94 92 LEU A O 1
ATOM 708 N N . PRO A 1 93 ? 8.040 10.346 -6.538 1.00 93.19 93 PRO A N 1
ATOM 709 C CA . PRO A 1 93 ? 6.952 11.178 -6.046 1.00 93.19 93 PRO A CA 1
ATOM 710 C C . PRO A 1 93 ? 6.063 11.625 -7.210 1.00 93.19 93 PRO A C 1
ATOM 712 O O . PRO A 1 93 ? 6.543 12.161 -8.207 1.00 93.19 93 PRO A O 1
ATOM 715 N N . GLY A 1 94 ? 4.754 11.413 -7.076 1.00 93.56 94 GLY A N 1
ATOM 716 C CA . GLY A 1 94 ? 3.777 11.742 -8.115 1.00 93.56 94 GLY A CA 1
ATOM 717 C C . GLY A 1 94 ? 3.550 10.652 -9.168 1.00 93.56 94 GLY A C 1
ATOM 718 O O . GLY A 1 94 ? 2.648 10.826 -9.991 1.00 93.56 94 GLY A O 1
ATOM 719 N N . GLY A 1 95 ? 4.298 9.544 -9.119 1.00 97.62 95 GLY A N 1
ATOM 720 C CA . GLY A 1 95 ? 3.997 8.320 -9.860 1.00 97.62 95 GLY A CA 1
ATOM 721 C C . GLY A 1 95 ? 2.657 7.705 -9.447 1.00 97.62 95 GLY A C 1
ATOM 722 O O . GLY A 1 95 ? 2.134 8.003 -8.368 1.00 97.62 95 GLY A O 1
ATOM 723 N N . SER A 1 96 ? 2.079 6.864 -10.307 1.00 98.38 96 SER A N 1
ATOM 724 C CA . SER A 1 96 ? 0.749 6.292 -10.073 1.00 98.38 96 SER A CA 1
ATOM 725 C C . SER A 1 96 ? 0.674 5.409 -8.821 1.00 98.38 96 SER A C 1
ATOM 727 O O . SER A 1 96 ? -0.296 5.529 -8.074 1.00 98.38 96 SER A O 1
ATOM 729 N N . VAL A 1 97 ? 1.708 4.611 -8.519 1.00 98.50 97 VAL A N 1
ATOM 730 C CA . VAL A 1 97 ? 1.747 3.779 -7.303 1.00 98.50 97 VAL A CA 1
ATOM 731 C C . VAL A 1 97 ? 1.817 4.637 -6.032 1.00 98.50 97 VAL A C 1
ATOM 733 O O . VAL A 1 97 ? 0.911 4.516 -5.202 1.00 98.50 97 VAL A O 1
ATOM 736 N N . PRO A 1 98 ? 2.784 5.566 -5.862 1.00 98.31 98 PRO A N 1
ATOM 737 C CA . PRO A 1 98 ? 2.804 6.429 -4.682 1.00 98.31 98 PRO A CA 1
ATOM 738 C C . PRO A 1 98 ? 1.543 7.278 -4.517 1.00 98.31 98 PRO A C 1
ATOM 740 O O . PRO A 1 98 ? 1.087 7.463 -3.393 1.00 98.31 98 PRO A O 1
ATOM 743 N N . LYS A 1 99 ? 0.937 7.756 -5.612 1.00 98.44 99 LYS A N 1
ATOM 744 C CA . LYS A 1 99 ? -0.330 8.502 -5.558 1.00 98.44 99 LYS A CA 1
ATOM 745 C C . LYS A 1 99 ? -1.495 7.666 -5.039 1.00 98.44 99 LYS A C 1
ATOM 747 O O . LYS A 1 99 ? -2.278 8.167 -4.234 1.00 98.44 99 LYS A O 1
ATOM 752 N N . ALA A 1 100 ? -1.618 6.422 -5.496 1.00 98.62 100 ALA A N 1
ATOM 753 C CA . ALA A 1 100 ? -2.678 5.521 -5.061 1.00 98.62 100 ALA A CA 1
ATOM 754 C C . ALA A 1 100 ? -2.584 5.238 -3.551 1.00 98.62 100 ALA A C 1
ATOM 756 O O . ALA A 1 100 ? -3.580 5.311 -2.830 1.00 98.62 100 ALA A O 1
ATOM 757 N N . VAL A 1 101 ? -1.366 5.027 -3.042 1.00 98.56 101 VAL A N 1
ATOM 758 C CA . VAL A 1 101 ? -1.148 4.817 -1.605 1.00 98.56 101 VAL A CA 1
ATOM 759 C C . VAL A 1 101 ? -1.301 6.108 -0.799 1.00 98.56 101 VAL A C 1
ATOM 761 O O . VAL A 1 101 ? -1.898 6.070 0.274 1.00 98.56 101 VAL A O 1
ATOM 764 N N . GLU A 1 102 ? -0.856 7.263 -1.308 1.00 98.38 102 GLU A N 1
ATOM 765 C CA . GLU A 1 102 ? -1.101 8.571 -0.672 1.00 98.38 102 GLU A CA 1
ATOM 766 C C . GLU A 1 102 ? -2.611 8.830 -0.522 1.00 98.38 102 GLU A C 1
ATOM 768 O O . GLU A 1 102 ? -3.058 9.344 0.506 1.00 98.38 102 GLU A O 1
ATOM 773 N N . ARG A 1 103 ? -3.419 8.417 -1.509 1.00 98.38 103 ARG A N 1
ATOM 774 C CA . ARG A 1 103 ? -4.884 8.495 -1.442 1.00 98.38 103 ARG A CA 1
ATOM 775 C C . AR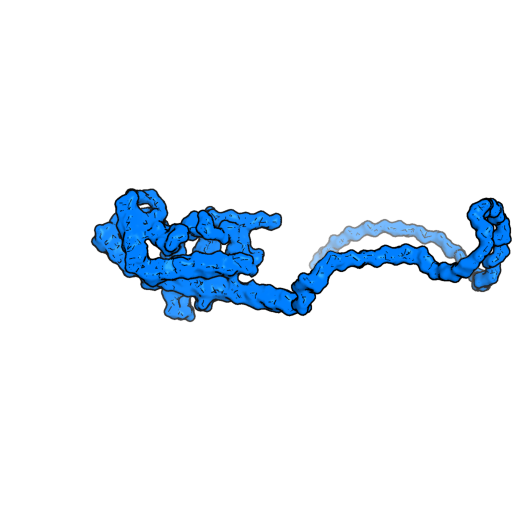G A 1 103 ? -5.440 7.684 -0.273 1.00 98.38 103 ARG A C 1
ATOM 777 O O . ARG A 1 103 ? -6.183 8.242 0.532 1.00 98.38 103 ARG A O 1
ATOM 784 N N . MET A 1 104 ? -5.030 6.421 -0.133 1.00 98.56 104 MET A N 1
ATOM 785 C CA . MET A 1 104 ? -5.411 5.582 1.012 1.00 98.56 104 MET A CA 1
ATOM 786 C C . MET A 1 104 ? -4.940 6.187 2.344 1.00 98.56 104 MET A C 1
ATOM 788 O O . MET A 1 104 ? -5.721 6.326 3.287 1.00 98.56 104 MET A O 1
ATOM 792 N N . PHE A 1 105 ? -3.676 6.610 2.409 1.00 98.44 105 PHE A N 1
ATOM 793 C CA . PHE A 1 105 ? -3.051 7.203 3.592 1.00 98.44 105 PHE A CA 1
ATOM 794 C C . PHE A 1 105 ? -3.853 8.391 4.140 1.00 98.44 105 PHE A C 1
ATOM 796 O O . PHE A 1 105 ? -4.095 8.484 5.345 1.00 98.44 105 PHE A O 1
ATOM 803 N N . ASN A 1 106 ? -4.325 9.269 3.253 1.00 97.81 106 ASN A N 1
ATOM 804 C CA . ASN A 1 106 ? -5.084 10.461 3.631 1.00 97.81 106 ASN A CA 1
ATOM 805 C C . ASN A 1 106 ? -6.454 10.147 4.256 1.00 97.81 106 ASN A C 1
ATOM 807 O O . ASN A 1 106 ? -6.963 10.956 5.031 1.00 97.81 106 ASN A O 1
ATOM 811 N N . GLN A 1 107 ? -7.040 8.982 3.963 1.00 98.12 107 GLN A N 1
ATOM 812 C CA . GLN A 1 107 ? -8.317 8.549 4.547 1.00 98.12 107 GLN A CA 1
ATOM 813 C C . GLN A 1 107 ? -8.133 7.739 5.835 1.00 98.12 107 GLN A C 1
ATOM 815 O O . GLN A 1 107 ? -8.998 7.744 6.716 1.00 98.12 107 GLN A O 1
ATOM 820 N N . PHE A 1 108 ? -6.995 7.055 5.966 1.00 97.56 108 PHE A N 1
ATOM 821 C CA . PHE A 1 108 ? -6.793 6.010 6.965 1.00 97.56 108 PHE A CA 1
ATOM 822 C C . PHE A 1 108 ? -6.983 6.492 8.412 1.00 97.56 108 PHE A C 1
ATOM 824 O O . PHE A 1 108 ? -7.657 5.836 9.204 1.00 97.56 108 PHE A O 1
ATOM 831 N N . SER A 1 109 ? -6.475 7.678 8.760 1.00 96.31 109 SER A N 1
ATOM 832 C CA . SER A 1 109 ? -6.614 8.231 10.119 1.00 96.31 109 SER A CA 1
ATOM 833 C C . SER A 1 109 ? -8.077 8.456 10.533 1.00 96.31 109 SER A C 1
ATOM 835 O O . SER A 1 109 ? -8.463 8.169 11.672 1.00 96.31 109 SER A O 1
ATOM 837 N N . ALA A 1 110 ? -8.922 8.923 9.608 1.00 96.94 110 ALA A N 1
ATOM 838 C CA . ALA A 1 110 ? -10.341 9.140 9.878 1.00 96.94 110 ALA A CA 1
ATOM 839 C C . ALA A 1 110 ? -11.079 7.809 10.091 1.00 96.94 110 ALA A C 1
ATOM 841 O O . ALA A 1 110 ? -11.851 7.686 11.046 1.00 96.94 110 ALA A O 1
ATOM 842 N N . ILE A 1 111 ? -10.777 6.803 9.263 1.00 97.06 111 ILE A N 1
ATOM 843 C CA . ILE A 1 111 ? -11.309 5.439 9.395 1.00 97.06 111 ILE A CA 1
ATOM 844 C C . ILE A 1 111 ? -10.926 4.858 10.763 1.00 97.06 111 ILE A C 1
ATOM 846 O O . ILE A 1 111 ? -11.793 4.430 11.528 1.00 97.06 111 ILE A O 1
ATOM 850 N N . MET A 1 112 ? -9.643 4.922 11.126 1.00 96.69 112 MET A N 1
ATOM 851 C CA . MET A 1 112 ? -9.154 4.411 12.410 1.00 96.69 112 MET A CA 1
ATOM 852 C C . MET A 1 112 ? -9.748 5.164 13.605 1.00 96.69 112 MET A C 1
ATOM 854 O O . MET A 1 112 ? -10.062 4.552 14.624 1.00 96.69 112 MET A O 1
ATOM 858 N N . THR A 1 113 ? -9.988 6.471 13.478 1.00 96.81 113 THR A N 1
ATOM 859 C CA . THR A 1 113 ? -10.670 7.260 14.516 1.00 96.81 113 THR A CA 1
ATOM 860 C C . THR A 1 113 ? -12.106 6.785 14.743 1.00 96.81 113 THR A C 1
ATOM 862 O O . THR A 1 113 ? -12.553 6.711 15.888 1.00 96.81 113 THR A O 1
ATOM 865 N N . GLN A 1 114 ? -12.846 6.465 13.679 1.00 95.88 114 GLN A N 1
ATOM 866 C CA . GLN A 1 114 ? -14.210 5.936 13.795 1.00 95.88 114 GLN A CA 1
ATOM 867 C C . GLN A 1 114 ? -14.212 4.538 14.418 1.00 95.88 114 GLN A C 1
ATOM 869 O O . GLN A 1 114 ? -14.933 4.306 15.388 1.00 95.88 114 GLN A O 1
ATOM 874 N N . ILE A 1 115 ? -13.335 3.647 13.941 1.00 96.12 115 ILE A N 1
ATOM 875 C CA . ILE A 1 115 ? -13.148 2.312 14.526 1.00 96.12 115 ILE A CA 1
ATOM 876 C C . ILE A 1 115 ? -12.833 2.423 16.020 1.00 96.12 115 ILE A C 1
ATOM 878 O O . ILE A 1 115 ? -13.448 1.730 16.823 1.00 96.12 115 ILE A O 1
ATOM 882 N N . GLY A 1 116 ? -11.944 3.338 16.408 1.00 95.94 116 GLY A N 1
ATOM 883 C CA . GLY A 1 116 ? -11.556 3.553 17.800 1.00 95.94 116 GLY A CA 1
ATOM 884 C C . GLY A 1 116 ? -12.681 4.026 18.719 1.00 95.94 116 GLY A C 1
ATOM 885 O O . GLY A 1 116 ? -12.668 3.711 19.905 1.00 95.94 116 GLY A O 1
ATOM 886 N N . LYS A 1 117 ? -13.663 4.763 18.189 1.00 95.69 117 LYS A N 1
ATOM 887 C CA . LYS A 1 117 ? -14.830 5.220 18.961 1.00 95.69 117 LYS A CA 1
ATOM 888 C C . LYS A 1 117 ? -15.829 4.099 19.224 1.00 95.69 117 LYS A C 1
ATOM 890 O O . LYS A 1 117 ? -16.441 4.073 20.285 1.00 95.69 117 LYS A O 1
ATOM 895 N N . GLU A 1 118 ? -16.011 3.210 18.255 1.00 94.94 118 GLU A N 1
ATOM 896 C CA . GLU A 1 118 ? -17.057 2.183 18.295 1.00 94.94 118 GLU A CA 1
ATOM 897 C C . GLU A 1 118 ? -16.548 0.844 18.832 1.00 94.94 118 GLU A C 1
ATOM 899 O O . GLU A 1 118 ? -17.249 0.161 19.575 1.00 94.94 118 GLU A O 1
ATOM 904 N N . GLN A 1 119 ? -15.322 0.471 18.469 1.00 94.81 119 GLN A N 1
ATOM 905 C CA . GLN A 1 119 ? -14.672 -0.780 18.850 1.00 94.81 119 GLN A CA 1
ATOM 906 C C . GLN A 1 119 ? -13.185 -0.533 19.171 1.00 94.81 119 GLN A C 1
ATOM 908 O O . GLN A 1 119 ? -12.308 -0.944 18.404 1.00 94.81 119 GLN A O 1
ATOM 913 N N . PRO A 1 120 ? -12.868 0.123 20.305 1.00 93.94 120 PRO A N 1
ATOM 914 C CA . PRO A 1 120 ? -11.495 0.496 20.669 1.00 93.94 120 PRO A CA 1
ATOM 915 C C . PRO A 1 120 ? -10.533 -0.698 20.724 1.00 93.94 120 PRO A C 1
ATOM 917 O O . PRO A 1 120 ? -9.375 -0.577 20.327 1.00 93.94 120 PRO A O 1
ATOM 920 N N . ASP A 1 121 ? -11.023 -1.876 21.121 1.00 92.94 121 ASP A N 1
ATOM 921 C CA . ASP A 1 121 ? -10.244 -3.118 21.157 1.00 92.94 121 ASP A CA 1
ATOM 922 C C . ASP A 1 121 ? -9.633 -3.494 19.800 1.00 92.94 121 ASP A C 1
ATOM 924 O O . ASP A 1 121 ? -8.617 -4.190 19.757 1.00 92.94 121 ASP A O 1
ATOM 928 N N . LEU A 1 122 ? -10.231 -3.064 18.684 1.00 94.44 122 LEU A N 1
ATOM 929 C CA . LEU A 1 122 ? -9.724 -3.370 17.347 1.00 94.44 122 LEU A CA 1
ATOM 930 C C . LEU A 1 122 ? -8.466 -2.577 16.993 1.00 94.44 122 LEU A C 1
ATOM 932 O O . LEU A 1 122 ? -7.684 -3.054 16.174 1.00 94.44 122 LEU A O 1
ATOM 936 N N . LEU A 1 123 ? -8.211 -1.423 17.617 1.00 91.44 123 LEU A N 1
ATOM 937 C CA . LEU A 1 123 ? -7.029 -0.608 17.309 1.00 91.44 123 LEU A CA 1
ATOM 938 C C . LEU A 1 123 ? -5.716 -1.341 17.611 1.00 91.44 123 LEU A C 1
ATOM 940 O O . LEU A 1 123 ? -4.721 -1.151 16.915 1.00 91.44 123 LEU A O 1
ATOM 944 N N . HIS A 1 124 ? -5.732 -2.202 18.630 1.00 88.44 124 HIS A N 1
ATOM 945 C CA . HIS A 1 124 ? -4.549 -2.890 19.151 1.00 88.44 124 HIS A CA 1
ATOM 946 C C . HIS A 1 124 ? -4.460 -4.362 18.733 1.00 88.44 124 HIS A C 1
ATOM 948 O O . HIS A 1 124 ? -3.555 -5.077 19.166 1.00 88.44 124 HIS A O 1
ATOM 954 N N . ARG A 1 125 ? -5.392 -4.843 17.902 1.00 90.75 125 ARG A N 1
ATOM 955 C CA . ARG A 1 125 ? -5.374 -6.219 17.393 1.00 90.75 125 ARG A CA 1
ATOM 956 C C . ARG A 1 125 ? -4.583 -6.318 16.089 1.00 90.75 125 ARG A C 1
ATOM 958 O O . ARG A 1 125 ? -4.636 -5.425 15.246 1.00 90.75 125 ARG A O 1
ATOM 965 N N . GLY A 1 126 ? -3.897 -7.449 15.917 1.00 90.19 126 GLY A N 1
ATOM 966 C CA . GLY A 1 126 ? -3.142 -7.790 14.709 1.00 90.19 126 GLY A CA 1
ATOM 967 C C . GLY A 1 126 ? -4.049 -8.265 13.573 1.00 90.19 126 GLY A C 1
ATOM 968 O O . GLY A 1 126 ? -4.154 -9.467 13.324 1.00 90.19 126 GLY A O 1
ATOM 969 N N . TRP A 1 127 ? -4.724 -7.319 12.924 1.00 96.25 127 TRP A N 1
ATOM 970 C CA . TRP A 1 127 ? -5.474 -7.518 11.682 1.00 96.25 127 TRP A CA 1
ATOM 971 C C . TRP A 1 127 ? -4.895 -6.640 10.572 1.00 96.25 127 TRP A C 1
ATOM 973 O O . TRP A 1 127 ? -4.365 -5.567 10.866 1.00 96.25 127 TRP A O 1
ATOM 983 N N . GLY A 1 128 ? -5.011 -7.098 9.330 1.00 97.44 128 GLY A N 1
ATOM 984 C CA . GLY A 1 128 ? -4.512 -6.422 8.133 1.00 97.44 128 GLY A CA 1
ATOM 985 C C . GLY A 1 128 ? -5.623 -6.154 7.122 1.00 97.44 128 GLY A C 1
ATOM 986 O O . GLY A 1 128 ? -6.782 -6.517 7.348 1.00 97.44 128 GLY A O 1
ATOM 987 N N . ILE A 1 129 ? -5.269 -5.522 6.006 1.00 98.44 129 ILE A N 1
ATOM 988 C CA . ILE A 1 129 ? -6.200 -5.229 4.907 1.00 98.44 129 ILE A CA 1
ATOM 989 C C . ILE A 1 129 ? -5.655 -5.855 3.629 1.00 98.44 129 ILE A C 1
ATOM 991 O O . ILE A 1 129 ? -4.514 -5.599 3.259 1.00 98.44 129 ILE A O 1
ATOM 995 N N . ALA A 1 130 ? -6.485 -6.628 2.944 1.00 97.75 130 ALA A N 1
ATOM 996 C CA . ALA A 1 130 ? -6.218 -7.142 1.608 1.00 97.75 130 ALA A CA 1
ATOM 997 C C . ALA A 1 130 ? -7.300 -6.655 0.635 1.00 97.75 130 ALA A C 1
ATOM 999 O O . ALA A 1 130 ? -8.376 -6.227 1.056 1.00 97.75 130 ALA A O 1
ATOM 1000 N N . ILE A 1 131 ? -7.009 -6.728 -0.661 1.00 96.75 131 ILE A N 1
ATOM 1001 C CA . ILE A 1 131 ? -7.992 -6.528 -1.727 1.00 96.75 131 ILE A CA 1
ATOM 1002 C C . ILE A 1 131 ? -8.408 -7.897 -2.269 1.00 96.75 131 ILE A C 1
ATOM 1004 O O . ILE A 1 131 ? -7.551 -8.743 -2.521 1.00 96.75 131 ILE A O 1
ATOM 1008 N N . ASP A 1 132 ? -9.708 -8.143 -2.373 1.00 94.12 132 ASP A N 1
ATOM 1009 C CA . ASP A 1 132 ? -10.242 -9.378 -2.943 1.00 94.12 132 ASP A CA 1
ATOM 1010 C C . ASP A 1 132 ? -10.333 -9.311 -4.477 1.00 94.12 132 ASP A C 1
ATOM 1012 O O . ASP A 1 132 ? -10.014 -8.300 -5.106 1.00 94.12 132 ASP A O 1
ATOM 1016 N N . SER A 1 133 ? -10.768 -10.410 -5.097 1.00 89.94 133 SER A N 1
ATOM 1017 C CA . SER A 1 133 ? -10.890 -10.524 -6.555 1.00 89.94 133 SER A CA 1
ATOM 1018 C C . SER A 1 133 ? -11.914 -9.571 -7.177 1.00 89.94 133 SER A C 1
ATOM 1020 O O . SER A 1 133 ? -11.826 -9.290 -8.369 1.00 89.94 133 SER A O 1
ATOM 1022 N N . ASP A 1 134 ? -12.873 -9.080 -6.390 1.00 91.44 134 ASP A N 1
ATOM 1023 C CA . ASP A 1 134 ? -13.889 -8.122 -6.833 1.00 91.44 134 ASP A CA 1
ATOM 1024 C C . ASP A 1 134 ? -13.419 -6.668 -6.628 1.00 91.44 134 ASP A C 1
ATOM 1026 O O . ASP A 1 134 ? -14.147 -5.707 -6.902 1.00 91.44 134 ASP A O 1
ATOM 1030 N N . GLY A 1 135 ? -12.192 -6.488 -6.134 1.00 92.69 135 GLY A N 1
ATOM 1031 C CA . GLY A 1 135 ? -11.617 -5.196 -5.805 1.00 92.69 135 GLY A CA 1
ATOM 1032 C C . GLY A 1 135 ? -12.185 -4.595 -4.519 1.00 92.69 135 GLY A C 1
ATOM 1033 O O . GLY A 1 135 ? -12.053 -3.387 -4.315 1.00 92.69 135 GLY A O 1
ATOM 1034 N N . ASN A 1 136 ? -12.863 -5.374 -3.677 1.00 96.62 136 ASN A N 1
ATOM 1035 C CA . ASN A 1 136 ? -13.322 -4.922 -2.367 1.00 96.62 136 ASN A CA 1
ATOM 1036 C C . ASN A 1 136 ? -12.262 -5.208 -1.305 1.00 96.62 136 ASN A C 1
ATOM 1038 O O . ASN A 1 136 ? -11.360 -6.027 -1.471 1.00 96.62 136 ASN A O 1
ATOM 1042 N N . LEU A 1 137 ? -12.357 -4.497 -0.189 1.00 98.06 137 LEU A N 1
ATOM 1043 C CA . LEU A 1 137 ? -11.412 -4.627 0.908 1.00 98.06 137 LEU A CA 1
ATOM 1044 C C . LEU A 1 137 ? -11.863 -5.717 1.867 1.00 98.06 137 LEU A C 1
ATOM 1046 O O . LEU A 1 137 ? -12.952 -5.645 2.439 1.00 98.06 137 LEU A O 1
ATOM 1050 N N . ALA A 1 138 ? -10.990 -6.689 2.084 1.00 97.12 138 ALA A N 1
ATOM 1051 C CA . ALA A 1 138 ? -11.187 -7.773 3.025 1.00 97.12 138 ALA A CA 1
ATOM 1052 C C . ALA A 1 138 ? -10.228 -7.625 4.208 1.00 97.12 138 ALA A C 1
ATOM 1054 O O . ALA A 1 138 ? -9.066 -7.237 4.062 1.00 97.12 138 ALA A O 1
ATOM 1055 N N . VAL A 1 139 ? -10.707 -7.965 5.404 1.00 97.69 139 VAL A N 1
ATOM 1056 C CA . VAL A 1 139 ? -9.876 -7.951 6.611 1.00 97.69 139 VAL A CA 1
ATOM 1057 C C . VAL A 1 139 ? -9.233 -9.305 6.867 1.00 97.69 139 VAL A C 1
ATOM 1059 O O . VAL A 1 139 ? -9.904 -10.336 6.946 1.00 97.69 139 VAL A O 1
ATOM 1062 N N . THR A 1 140 ? -7.920 -9.283 7.076 1.00 95.69 140 THR A N 1
ATOM 1063 C CA . THR A 1 140 ? -7.105 -10.461 7.387 1.00 95.69 140 THR A CA 1
ATOM 1064 C C . THR A 1 140 ? -6.705 -10.482 8.867 1.00 95.69 140 THR A C 1
ATOM 1066 O O . THR A 1 140 ? -6.850 -9.498 9.592 1.00 95.69 140 THR A O 1
ATOM 1069 N N . GLY A 1 141 ? -6.199 -11.620 9.351 1.00 93.62 141 GLY A N 1
ATOM 1070 C CA . GLY A 1 141 ? -5.704 -11.775 10.724 1.00 93.62 141 GLY A CA 1
ATOM 1071 C C . GLY A 1 141 ? -6.630 -12.550 11.666 1.00 93.62 141 GLY A C 1
ATOM 1072 O O . GLY A 1 141 ? -7.724 -12.994 11.309 1.00 93.62 141 GLY A O 1
ATOM 1073 N N . LYS A 1 142 ? -6.152 -12.761 12.899 1.00 92.44 142 LYS A N 1
ATOM 1074 C CA . LYS A 1 142 ? -6.789 -13.625 13.911 1.00 92.44 142 LYS A CA 1
ATOM 1075 C C . LYS A 1 142 ? -7.794 -12.847 14.770 1.00 92.44 142 LYS A C 1
ATOM 1077 O O . LYS A 1 142 ? -7.605 -12.684 15.974 1.00 92.44 142 LYS A O 1
ATOM 1082 N N . ILE A 1 143 ? -8.857 -12.355 14.140 1.00 95.19 143 ILE A N 1
ATOM 1083 C CA . ILE A 1 143 ? -10.006 -11.714 14.801 1.00 95.19 143 ILE A CA 1
ATOM 1084 C C . ILE A 1 143 ? -11.302 -12.455 14.449 1.00 95.19 143 ILE A C 1
ATOM 1086 O O . ILE A 1 143 ? -11.314 -13.276 13.533 1.00 95.19 143 ILE A O 1
ATOM 1090 N N . SER A 1 144 ? -12.382 -12.204 15.193 1.00 95.31 144 SER A N 1
ATOM 1091 C CA . SER A 1 144 ? -13.661 -12.887 14.945 1.00 95.31 144 SER A CA 1
ATOM 1092 C C . SER A 1 144 ? -14.282 -12.474 13.606 1.00 95.31 144 SER A C 1
ATOM 1094 O O . SER A 1 144 ? -14.096 -11.343 13.161 1.00 95.31 144 SER A O 1
ATOM 1096 N N . GLU A 1 145 ? -15.075 -13.354 12.993 1.00 95.81 145 GLU A N 1
ATOM 1097 C CA . GLU A 1 145 ? -15.757 -13.063 11.721 1.00 95.81 145 GLU A CA 1
ATOM 1098 C C . GLU A 1 145 ? -16.696 -11.852 11.819 1.00 95.81 145 GLU A C 1
ATOM 1100 O O . GLU A 1 145 ? -16.759 -11.039 10.902 1.00 95.81 145 GLU A O 1
ATOM 1105 N N . GLN A 1 146 ? -17.345 -11.649 12.970 1.00 95.44 146 GLN A N 1
ATOM 1106 C CA . GLN A 1 146 ? -18.152 -10.451 13.214 1.00 95.44 146 GLN A CA 1
ATOM 1107 C C . GLN A 1 146 ? -17.304 -9.169 13.165 1.00 95.44 146 GLN A C 1
ATOM 1109 O O . GLN A 1 146 ? -17.721 -8.167 12.587 1.00 95.44 146 GLN A O 1
ATOM 1114 N N . GLN A 1 147 ? -16.095 -9.201 13.735 1.00 96.31 147 GLN A N 1
ATOM 1115 C CA . GLN A 1 147 ? -15.165 -8.071 13.686 1.00 96.31 147 GLN A CA 1
ATOM 1116 C C . GLN A 1 147 ? -14.614 -7.847 12.275 1.00 96.31 147 GLN A C 1
ATOM 1118 O O . GLN A 1 147 ? -14.506 -6.697 11.855 1.00 96.31 147 GLN A O 1
ATOM 1123 N N . LYS A 1 148 ? -14.308 -8.918 11.528 1.00 97.00 148 LYS A N 1
ATOM 1124 C CA . LYS A 1 148 ? -13.902 -8.806 10.117 1.00 97.00 148 LYS A CA 1
ATOM 1125 C C . LYS A 1 148 ? -15.000 -8.176 9.273 1.00 97.00 148 LYS A C 1
ATOM 1127 O O . LYS A 1 148 ? -14.705 -7.269 8.503 1.00 97.00 148 LYS A O 1
ATOM 1132 N N . SER A 1 149 ? -16.248 -8.616 9.444 1.00 96.44 149 SER A N 1
ATOM 1133 C CA . SER A 1 149 ? -17.403 -8.063 8.730 1.00 96.44 149 SER A CA 1
ATOM 1134 C C . SER A 1 149 ? -17.574 -6.577 9.029 1.00 96.44 149 SER A C 1
ATOM 1136 O O . SER A 1 149 ? -17.672 -5.782 8.102 1.00 96.44 149 SER A O 1
ATOM 1138 N N . TYR A 1 150 ? -17.533 -6.192 10.309 1.00 96.62 150 TYR A N 1
ATOM 1139 C CA . TYR A 1 150 ? -17.615 -4.789 10.719 1.00 96.62 150 TYR A CA 1
ATOM 1140 C C . TYR A 1 150 ? -16.493 -3.936 10.106 1.00 96.62 150 TYR A C 1
ATOM 1142 O O . TYR A 1 150 ? -16.752 -2.875 9.543 1.00 96.62 150 TYR A O 1
ATOM 1150 N N . LEU A 1 151 ? -15.239 -4.394 10.188 1.00 97.75 151 LEU A N 1
ATOM 1151 C CA . LEU A 1 151 ? -14.110 -3.651 9.628 1.00 97.75 151 LEU A CA 1
ATOM 1152 C C . LEU A 1 151 ? -14.187 -3.562 8.103 1.00 97.75 151 LEU A C 1
ATOM 1154 O O . LEU A 1 151 ? -13.928 -2.497 7.552 1.00 97.75 151 LEU A O 1
ATOM 1158 N N . SER A 1 152 ? -14.574 -4.646 7.429 1.00 97.12 152 SER A N 1
ATOM 1159 C CA . SER A 1 152 ? -14.720 -4.664 5.971 1.00 97.12 152 SER A CA 1
ATOM 1160 C C . SER A 1 152 ? -15.819 -3.696 5.534 1.00 97.12 152 SER A C 1
ATOM 1162 O O . SER A 1 152 ? -15.598 -2.914 4.618 1.00 97.12 152 SER A O 1
ATOM 1164 N N . GLU A 1 153 ? -16.963 -3.657 6.220 1.00 96.81 153 GLU A N 1
ATOM 1165 C CA . GLU A 1 153 ? -18.022 -2.673 5.952 1.00 96.81 153 GLU A CA 1
ATOM 1166 C C . GLU A 1 153 ? -17.511 -1.235 6.123 1.00 96.81 153 GLU A C 1
ATOM 1168 O O . GLU A 1 153 ? -17.687 -0.397 5.237 1.00 96.81 153 GLU A O 1
ATOM 1173 N N . ARG A 1 154 ? -16.804 -0.950 7.224 1.00 96.19 154 ARG A N 1
ATOM 1174 C CA . ARG A 1 154 ? -16.224 0.378 7.477 1.00 96.19 154 ARG A CA 1
ATOM 1175 C C . ARG A 1 154 ? -15.214 0.788 6.409 1.00 96.19 154 ARG A C 1
ATOM 1177 O O . ARG A 1 154 ? -15.289 1.912 5.917 1.00 96.19 154 ARG A O 1
ATOM 1184 N N . LEU A 1 155 ? -14.309 -0.108 6.026 1.00 97.75 155 LEU A N 1
ATOM 1185 C CA . LEU A 1 155 ? -13.307 0.144 4.988 1.00 97.75 155 LEU A CA 1
ATOM 1186 C C . LEU A 1 155 ? -13.961 0.377 3.623 1.00 97.75 155 LEU A C 1
ATOM 1188 O O . LEU A 1 155 ? -13.656 1.370 2.966 1.00 97.75 155 LEU A O 1
ATOM 1192 N N . ASN A 1 156 ? -14.900 -0.487 3.229 1.00 98.06 156 ASN A N 1
ATOM 1193 C CA . ASN A 1 156 ? -15.572 -0.396 1.932 1.00 98.06 156 ASN A CA 1
ATOM 1194 C C . ASN A 1 156 ? -16.575 0.764 1.841 1.00 98.06 156 ASN A C 1
ATOM 1196 O O . ASN A 1 156 ? -16.912 1.186 0.741 1.00 98.06 156 ASN A O 1
ATOM 1200 N N . SER A 1 157 ? -17.017 1.324 2.973 1.00 97.56 157 SER A N 1
ATOM 1201 C CA . SER A 1 157 ? -17.829 2.549 2.985 1.00 97.56 157 SER A CA 1
ATOM 1202 C C . SER A 1 157 ? -17.044 3.815 2.609 1.00 97.56 157 SER A C 1
ATOM 1204 O O . SER A 1 157 ? -17.648 4.854 2.343 1.00 97.56 157 SER A O 1
ATOM 1206 N N . ASN A 1 158 ? -15.706 3.754 2.584 1.00 98.00 158 ASN A N 1
ATOM 1207 C CA . ASN A 1 158 ? -14.855 4.858 2.154 1.00 98.00 158 ASN A CA 1
ATOM 1208 C C . ASN A 1 158 ? -14.407 4.649 0.698 1.00 98.00 158 ASN A C 1
ATOM 1210 O O . ASN A 1 158 ? -13.393 4.002 0.434 1.00 98.00 158 ASN A O 1
ATOM 1214 N N . GLU A 1 159 ? -15.157 5.227 -0.243 1.00 97.56 159 GLU A N 1
ATOM 1215 C CA . GLU A 1 159 ? -14.904 5.096 -1.688 1.00 97.56 159 GLU A CA 1
ATOM 1216 C C . GLU A 1 159 ? -13.484 5.527 -2.085 1.00 97.56 159 GLU A C 1
ATOM 1218 O O . GLU A 1 159 ? -12.840 4.874 -2.899 1.00 97.56 159 GLU A O 1
ATOM 1223 N N . GLU A 1 160 ? -12.956 6.586 -1.468 1.00 98.06 160 GLU A N 1
ATOM 1224 C CA . GLU A 1 160 ? -11.607 7.097 -1.735 1.00 98.06 160 GLU A CA 1
ATOM 1225 C C . GLU A 1 160 ? -10.508 6.104 -1.329 1.00 98.06 160 GLU A C 1
ATOM 1227 O O . GLU A 1 160 ? -9.497 5.971 -2.024 1.00 98.06 160 GLU A O 1
ATOM 1232 N N . PHE A 1 161 ? -10.696 5.403 -0.209 1.00 98.38 161 PHE A N 1
ATOM 1233 C CA . PHE A 1 161 ? -9.768 4.384 0.273 1.00 98.38 161 PHE A CA 1
ATOM 1234 C C . PHE A 1 161 ? -9.838 3.120 -0.596 1.00 98.38 161 PHE A C 1
ATOM 1236 O O . PHE A 1 161 ? -8.795 2.606 -0.999 1.00 98.38 161 PHE A O 1
ATOM 1243 N N . VAL A 1 162 ? -11.047 2.667 -0.954 1.00 98.50 162 VAL A N 1
ATOM 1244 C CA . VAL A 1 162 ? -11.255 1.529 -1.873 1.00 98.50 162 VAL A CA 1
ATOM 1245 C C . VAL A 1 162 ? -10.642 1.812 -3.242 1.00 98.50 162 VAL A C 1
ATOM 1247 O O . VAL A 1 162 ? -9.896 0.990 -3.774 1.00 98.50 162 VAL A O 1
ATOM 1250 N N . GLU A 1 163 ? -10.899 2.992 -3.799 1.00 98.44 163 GLU A N 1
ATOM 1251 C CA . GLU A 1 163 ? -10.345 3.390 -5.091 1.00 98.44 163 GLU A CA 1
ATOM 1252 C C . GLU A 1 163 ? -8.817 3.486 -5.038 1.00 98.44 163 GLU A C 1
ATOM 1254 O O . GLU A 1 163 ? -8.135 3.015 -5.946 1.00 98.44 163 GLU A O 1
ATOM 1259 N N . GLY A 1 164 ? -8.251 4.030 -3.955 1.00 98.62 164 GLY A N 1
ATOM 1260 C CA . GLY A 1 164 ? -6.803 4.035 -3.745 1.00 98.62 164 GLY A CA 1
ATOM 1261 C C . GLY A 1 164 ? -6.197 2.626 -3.721 1.00 98.62 164 GLY A C 1
ATOM 1262 O O . GLY A 1 164 ? -5.139 2.406 -4.309 1.00 98.62 164 GLY A O 1
ATOM 1263 N N . ALA A 1 165 ? -6.877 1.655 -3.110 1.00 98.62 165 ALA A N 1
ATOM 1264 C CA . ALA A 1 165 ? -6.429 0.263 -3.077 1.00 98.62 165 ALA A CA 1
ATOM 1265 C C . ALA A 1 165 ? -6.475 -0.407 -4.459 1.00 98.62 165 ALA A C 1
ATOM 1267 O O . ALA A 1 165 ? -5.493 -1.029 -4.871 1.00 98.62 165 ALA A O 1
ATOM 1268 N N . ARG A 1 166 ? -7.575 -0.226 -5.202 1.00 98.56 166 ARG A N 1
ATOM 1269 C CA . ARG A 1 166 ? -7.722 -0.731 -6.580 1.00 98.56 166 ARG A CA 1
ATOM 1270 C C . ARG A 1 166 ? -6.660 -0.149 -7.501 1.00 98.56 166 ARG A C 1
ATOM 1272 O O . ARG A 1 166 ? -5.967 -0.886 -8.199 1.00 98.56 166 ARG A O 1
ATOM 1279 N N . GLN A 1 167 ? -6.469 1.168 -7.437 1.00 98.56 167 GLN A N 1
ATOM 1280 C CA . GLN A 1 167 ? -5.434 1.853 -8.205 1.00 98.56 167 GLN A CA 1
ATOM 1281 C C . GLN A 1 167 ? -4.036 1.377 -7.814 1.00 98.56 167 GLN A C 1
ATOM 1283 O O . GLN A 1 167 ? -3.170 1.283 -8.681 1.00 98.56 167 GLN A O 1
ATOM 1288 N N . PHE A 1 168 ? -3.781 1.075 -6.540 1.00 98.69 168 PHE A N 1
ATOM 1289 C CA . PHE A 1 168 ? -2.492 0.533 -6.126 1.00 98.69 168 PHE A CA 1
ATOM 1290 C C . PHE A 1 168 ? -2.234 -0.829 -6.781 1.00 98.69 168 PHE A C 1
ATOM 1292 O O . PHE A 1 168 ? -1.188 -0.988 -7.409 1.00 98.69 168 PHE A O 1
ATOM 1299 N N . GLN A 1 169 ? -3.192 -1.760 -6.709 1.00 98.38 169 GLN A N 1
ATOM 1300 C CA . GLN A 1 169 ? -3.084 -3.070 -7.356 1.00 98.38 169 GLN A CA 1
ATOM 1301 C C . GLN A 1 169 ? -2.859 -2.941 -8.863 1.00 98.38 169 GLN A C 1
ATOM 1303 O O . GLN A 1 169 ? -1.862 -3.447 -9.381 1.00 98.38 169 GLN A O 1
ATOM 1308 N N . GLU A 1 170 ? -3.736 -2.211 -9.554 1.00 98.06 170 GLU A N 1
ATOM 1309 C CA . GLU A 1 170 ? -3.669 -2.042 -11.007 1.00 98.06 170 GLU A CA 1
ATOM 1310 C C . GLU A 1 170 ? -2.324 -1.445 -11.439 1.00 98.06 170 GLU A C 1
ATOM 1312 O O . GLU A 1 170 ? -1.636 -1.989 -12.306 1.00 98.06 170 GLU A O 1
ATOM 1317 N N . ASN A 1 171 ? -1.917 -0.332 -10.822 1.00 98.31 171 ASN A N 1
ATOM 1318 C CA . ASN A 1 171 ? -0.701 0.370 -11.219 1.00 98.31 171 ASN A CA 1
ATOM 1319 C C . ASN A 1 171 ? 0.559 -0.416 -10.862 1.00 98.31 171 ASN A C 1
ATOM 1321 O O . ASN A 1 171 ? 1.509 -0.421 -11.650 1.00 98.31 171 ASN A O 1
ATOM 1325 N N . TYR A 1 172 ? 0.577 -1.089 -9.710 1.00 98.25 172 TYR A N 1
ATOM 1326 C CA . TYR A 1 172 ? 1.696 -1.943 -9.337 1.00 98.25 172 TYR A CA 1
ATOM 1327 C C . TYR A 1 172 ? 1.876 -3.057 -10.371 1.00 98.25 172 TYR A C 1
ATOM 1329 O O . TYR A 1 172 ? 2.950 -3.153 -10.962 1.00 98.25 172 TYR A O 1
ATOM 1337 N N . LEU A 1 173 ? 0.822 -3.835 -10.652 1.00 97.38 173 LEU A N 1
ATOM 1338 C CA . LEU A 1 173 ? 0.879 -4.961 -11.591 1.00 97.38 173 LEU A CA 1
ATOM 1339 C C . LEU A 1 173 ? 1.224 -4.509 -13.013 1.00 97.38 173 LEU A C 1
ATOM 1341 O O . LEU A 1 173 ? 2.049 -5.126 -13.685 1.00 97.38 173 LEU A O 1
ATOM 1345 N N . LYS A 1 174 ? 0.644 -3.396 -13.468 1.00 97.06 174 LYS A N 1
ATOM 1346 C CA . LYS A 1 174 ? 0.907 -2.833 -14.797 1.00 97.06 174 LYS A CA 1
ATOM 1347 C C . LYS A 1 174 ? 2.371 -2.456 -14.999 1.00 97.06 174 LYS A C 1
ATOM 1349 O O . LYS A 1 174 ? 2.928 -2.687 -16.072 1.00 97.06 174 LYS A O 1
ATOM 1354 N N . HIS A 1 175 ? 2.981 -1.805 -14.012 1.00 96.94 175 HIS A N 1
ATOM 1355 C CA . HIS A 1 175 ? 4.329 -1.264 -14.164 1.00 96.94 175 HIS A CA 1
ATOM 1356 C C . HIS A 1 175 ? 5.421 -2.257 -13.755 1.00 96.94 175 HIS A C 1
ATOM 1358 O O . HIS A 1 175 ? 6.497 -2.225 -14.353 1.00 96.94 175 HIS A O 1
ATOM 1364 N N . SER A 1 176 ? 5.152 -3.166 -12.813 1.00 95.50 176 SER A N 1
ATOM 1365 C CA . SER A 1 176 ? 6.109 -4.199 -12.397 1.00 95.50 176 SER A CA 1
ATOM 1366 C C . SER A 1 176 ? 6.428 -5.181 -13.528 1.00 95.50 176 SER A C 1
ATOM 1368 O O . SER A 1 176 ? 7.583 -5.556 -13.687 1.00 95.50 176 SER A O 1
ATOM 1370 N N . GLN A 1 177 ? 5.463 -5.504 -14.396 1.00 91.12 177 GLN A N 1
ATOM 1371 C CA . GLN A 1 177 ? 5.675 -6.380 -15.562 1.00 91.12 177 GLN A CA 1
ATOM 1372 C C . GLN A 1 177 ? 6.696 -5.841 -16.578 1.00 91.12 177 GLN A C 1
ATOM 1374 O O . GLN A 1 177 ? 7.287 -6.606 -17.338 1.00 91.12 177 GLN A O 1
ATOM 1379 N N . VAL A 1 178 ? 6.892 -4.521 -16.627 1.00 91.25 178 VAL A N 1
ATOM 1380 C CA . VAL A 1 178 ? 7.849 -3.872 -17.539 1.00 91.25 178 VAL A CA 1
ATOM 1381 C C . VAL A 1 178 ? 9.243 -3.787 -16.909 1.00 91.25 178 VAL A C 1
ATOM 1383 O O . VAL A 1 178 ? 10.248 -3.642 -17.609 1.00 91.25 178 VAL A O 1
ATOM 1386 N N . GLU A 1 179 ? 9.321 -3.853 -15.583 1.00 89.06 179 GLU A N 1
ATOM 1387 C CA . GLU A 1 179 ? 10.557 -3.669 -14.844 1.00 89.06 179 GLU A CA 1
ATOM 1388 C C . GLU A 1 179 ? 11.305 -5.000 -14.678 1.00 89.06 179 GLU A C 1
ATOM 1390 O O . GLU A 1 179 ? 10.935 -5.855 -13.890 1.00 89.06 179 GLU A O 1
ATOM 1395 N N . TYR A 1 180 ? 12.431 -5.174 -15.365 1.00 84.62 180 TYR A N 1
ATOM 1396 C CA . TYR A 1 180 ? 13.252 -6.390 -15.229 1.00 84.62 180 TYR A CA 1
ATOM 1397 C C . TYR A 1 180 ? 14.181 -6.385 -13.994 1.00 84.62 180 TYR A C 1
ATOM 1399 O O . TYR A 1 180 ? 14.991 -7.291 -13.806 1.00 84.62 180 TYR A O 1
ATOM 1407 N N . LYS A 1 181 ? 14.124 -5.334 -13.171 1.00 87.75 181 LYS A N 1
ATOM 1408 C CA . LYS A 1 181 ? 14.911 -5.150 -11.940 1.00 87.75 181 LYS A CA 1
ATOM 1409 C C . LYS A 1 181 ? 13.993 -4.645 -10.824 1.00 87.75 181 LYS A C 1
ATOM 1411 O O . LYS A 1 181 ? 12.832 -4.375 -11.077 1.00 87.75 181 LYS A O 1
ATOM 1416 N N . GLY A 1 182 ? 14.478 -4.537 -9.588 1.00 92.94 182 GLY A N 1
ATOM 1417 C CA . GLY A 1 182 ? 13.664 -3.978 -8.500 1.00 92.94 182 GLY A CA 1
ATOM 1418 C C . GLY A 1 182 ? 12.417 -4.816 -8.188 1.00 92.94 182 GLY A C 1
ATOM 1419 O O . GLY A 1 182 ? 12.518 -6.033 -8.006 1.00 92.94 182 GLY A O 1
ATOM 1420 N N . TRP A 1 183 ? 11.254 -4.172 -8.085 1.00 96.25 183 TRP A N 1
ATOM 1421 C CA . TRP A 1 183 ? 9.984 -4.810 -7.724 1.00 96.25 183 TRP A CA 1
ATOM 1422 C C . TRP A 1 183 ? 9.440 -5.748 -8.795 1.00 96.25 183 TRP A C 1
ATOM 1424 O O . TRP A 1 183 ? 8.815 -6.741 -8.435 1.00 96.25 183 TRP A O 1
ATOM 1434 N N . GLY A 1 184 ? 9.725 -5.507 -10.075 1.00 95.00 184 GLY A N 1
ATOM 1435 C CA . GLY A 1 184 ? 9.310 -6.418 -11.148 1.00 95.00 184 GLY A CA 1
ATOM 1436 C C . GLY A 1 184 ? 10.012 -7.782 -11.150 1.00 95.00 184 GLY A C 1
ATOM 1437 O O . GLY A 1 184 ? 9.619 -8.683 -11.882 1.00 95.00 184 GLY A O 1
ATOM 1438 N N . THR A 1 185 ? 11.011 -7.986 -10.281 1.00 95.88 185 THR A N 1
ATOM 1439 C CA . THR A 1 185 ? 11.662 -9.300 -10.094 1.00 95.88 185 THR A CA 1
ATOM 1440 C C . THR A 1 185 ? 10.876 -10.267 -9.205 1.00 95.88 185 THR A C 1
ATOM 1442 O O . THR A 1 185 ? 11.255 -11.435 -9.093 1.00 95.88 185 THR A O 1
ATOM 1445 N N . TYR A 1 186 ? 9.805 -9.801 -8.561 1.00 97.25 186 TYR A N 1
ATOM 1446 C CA . TYR A 1 186 ? 8.944 -10.629 -7.722 1.00 97.25 186 TYR A CA 1
ATOM 1447 C C . TYR A 1 186 ? 7.736 -11.127 -8.517 1.00 97.25 186 TYR A C 1
ATOM 1449 O O . TYR A 1 186 ? 7.128 -10.379 -9.283 1.00 97.25 186 TYR A O 1
ATOM 1457 N N . ASN A 1 187 ? 7.370 -12.389 -8.303 1.00 96.19 187 ASN A N 1
ATOM 1458 C CA . ASN A 1 187 ? 6.171 -12.993 -8.858 1.00 96.19 187 ASN A CA 1
ATOM 1459 C C . ASN A 1 187 ? 4.948 -12.495 -8.088 1.00 96.19 187 ASN A C 1
ATOM 1461 O O . ASN A 1 187 ? 4.525 -13.091 -7.096 1.00 96.19 187 ASN A O 1
ATOM 1465 N N . VAL A 1 188 ? 4.397 -11.378 -8.551 1.00 97.06 188 VAL A N 1
ATOM 1466 C CA . VAL A 1 188 ? 3.147 -10.814 -8.051 1.00 97.06 188 VAL A CA 1
ATOM 1467 C C . VAL A 1 188 ? 2.179 -10.660 -9.213 1.00 97.06 188 VAL A C 1
ATOM 1469 O O . VAL A 1 188 ? 2.508 -10.075 -10.245 1.00 97.06 188 VAL A O 1
ATOM 1472 N N . ASN A 1 189 ? 0.983 -11.197 -9.039 1.00 95.88 189 ASN A N 1
ATOM 1473 C CA . ASN A 1 189 ? -0.095 -11.209 -10.014 1.00 95.88 189 ASN A CA 1
ATOM 1474 C C . ASN A 1 189 ? -1.444 -11.168 -9.275 1.00 95.88 189 ASN A C 1
ATOM 1476 O O . ASN A 1 189 ? -1.485 -11.211 -8.046 1.00 95.88 189 ASN A O 1
ATOM 1480 N N . ASP A 1 190 ? -2.554 -11.104 -10.007 1.00 95.25 190 ASP A N 1
ATOM 1481 C CA . ASP A 1 190 ? -3.888 -10.983 -9.402 1.00 95.25 190 ASP A CA 1
ATOM 1482 C C . ASP A 1 190 ? -4.225 -12.107 -8.411 1.00 95.25 190 ASP A C 1
ATOM 1484 O O . ASP A 1 190 ? -4.960 -11.879 -7.455 1.00 95.25 190 ASP A O 1
ATOM 1488 N N . SER A 1 191 ? -3.665 -13.308 -8.595 1.00 95.44 191 SER A N 1
ATOM 1489 C CA . SER A 1 191 ? -3.979 -14.459 -7.741 1.00 95.44 191 SER A CA 1
ATOM 1490 C C . SER A 1 191 ? -3.285 -14.440 -6.379 1.00 95.44 191 SER A C 1
ATOM 1492 O O . SER A 1 191 ? -3.794 -15.061 -5.452 1.00 95.44 191 SER A O 1
ATOM 1494 N N . ASN A 1 192 ? -2.151 -13.743 -6.244 1.00 96.31 192 ASN A N 1
ATOM 1495 C CA . ASN A 1 192 ? -1.362 -13.716 -5.006 1.00 96.31 192 ASN A CA 1
ATOM 1496 C C . ASN A 1 192 ? -1.149 -12.306 -4.437 1.00 96.31 192 ASN A C 1
ATOM 1498 O O . ASN A 1 192 ? -0.535 -12.154 -3.381 1.00 96.31 192 ASN A O 1
ATOM 1502 N N . PHE A 1 193 ? -1.662 -11.264 -5.099 1.00 97.56 193 PHE A N 1
ATOM 1503 C CA . PHE A 1 193 ? -1.504 -9.878 -4.661 1.00 97.56 193 PHE A CA 1
ATOM 1504 C C . PHE A 1 193 ? -1.962 -9.669 -3.209 1.00 97.56 193 PHE A C 1
ATOM 1506 O O . PHE A 1 193 ? -1.251 -9.049 -2.417 1.00 97.56 193 PHE A O 1
ATOM 1513 N N . ALA A 1 194 ? -3.116 -10.241 -2.855 1.00 97.25 194 ALA A N 1
ATOM 1514 C CA . ALA A 1 194 ? -3.707 -10.182 -1.519 1.00 97.25 194 ALA A CA 1
ATOM 1515 C C . ALA A 1 194 ? -2.835 -10.836 -0.431 1.00 97.25 194 ALA A C 1
ATOM 1517 O O . ALA A 1 194 ? -2.856 -10.403 0.721 1.00 97.25 194 ALA A O 1
ATOM 1518 N N . ASP A 1 195 ? -2.056 -11.857 -0.791 1.00 97.12 195 ASP A N 1
ATOM 1519 C CA . ASP A 1 195 ? -1.153 -12.552 0.130 1.00 97.12 195 ASP A CA 1
ATOM 1520 C C . ASP A 1 195 ? 0.166 -11.790 0.312 1.00 97.12 195 ASP A C 1
ATOM 1522 O O . ASP A 1 195 ? 0.787 -11.828 1.379 1.00 97.12 195 ASP A O 1
ATOM 1526 N N . VAL A 1 196 ? 0.594 -11.071 -0.729 1.00 98.06 196 VAL A N 1
ATOM 1527 C CA . VAL A 1 196 ? 1.839 -10.298 -0.740 1.00 98.06 196 VAL A CA 1
ATOM 1528 C C . VAL A 1 196 ? 1.681 -8.962 -0.022 1.00 98.06 196 VAL A C 1
ATOM 1530 O O . VAL A 1 196 ? 2.566 -8.579 0.748 1.00 98.06 196 VAL A O 1
ATOM 1533 N N . PHE A 1 197 ? 0.580 -8.246 -0.245 1.00 98.44 197 PHE A N 1
ATOM 1534 C CA . PHE A 1 197 ? 0.402 -6.892 0.272 1.00 98.44 197 PHE A CA 1
ATOM 1535 C C . PHE A 1 197 ? -0.654 -6.814 1.372 1.00 98.44 197 PHE A C 1
ATOM 1537 O O . PHE A 1 197 ? -1.838 -7.035 1.150 1.00 98.44 197 PHE A O 1
ATOM 1544 N N . ASP A 1 198 ? -0.212 -6.395 2.555 1.00 98.38 198 ASP A N 1
ATOM 1545 C CA . ASP A 1 198 ? -1.072 -5.870 3.608 1.00 98.38 198 ASP A CA 1
ATOM 1546 C C . ASP A 1 198 ? -1.166 -4.348 3.447 1.00 98.38 198 ASP A C 1
ATOM 1548 O O . ASP A 1 198 ? -0.200 -3.617 3.700 1.00 98.38 198 ASP A O 1
ATOM 1552 N N . LEU A 1 199 ? -2.331 -3.875 3.007 1.00 98.56 199 LEU A N 1
ATOM 1553 C CA . LEU A 1 199 ? -2.603 -2.463 2.750 1.00 98.56 199 LEU A CA 1
ATOM 1554 C C . LEU A 1 199 ? -2.655 -1.636 4.036 1.00 98.56 199 LEU A C 1
ATOM 1556 O O . LEU A 1 199 ? -2.394 -0.435 3.986 1.00 98.56 199 LEU A O 1
ATOM 1560 N N . ARG A 1 200 ? -2.944 -2.256 5.189 1.00 97.75 200 ARG A N 1
ATOM 1561 C CA . ARG A 1 200 ? -2.878 -1.576 6.486 1.00 97.75 200 ARG A CA 1
ATOM 1562 C C . ARG A 1 200 ? -1.432 -1.257 6.831 1.00 97.75 200 ARG A C 1
ATOM 1564 O O . ARG A 1 200 ? -1.107 -0.104 7.098 1.00 97.75 200 ARG A O 1
ATOM 1571 N N . GLU A 1 201 ? -0.568 -2.269 6.766 1.00 97.56 201 GLU A N 1
ATOM 1572 C CA . GLU A 1 201 ? 0.873 -2.093 6.966 1.00 97.56 201 GLU A CA 1
ATOM 1573 C C . GLU A 1 201 ? 1.429 -1.082 5.956 1.00 97.56 201 GLU A C 1
ATOM 1575 O O . GLU A 1 201 ? 2.236 -0.221 6.314 1.00 97.56 201 GLU A O 1
ATOM 1580 N N . LEU A 1 202 ? 0.953 -1.154 4.707 1.00 97.38 202 LEU A N 1
ATOM 1581 C CA . LEU A 1 202 ? 1.344 -0.261 3.622 1.00 97.38 202 LEU A CA 1
ATOM 1582 C C . LEU A 1 202 ? 1.134 1.212 3.990 1.00 97.38 202 LEU A C 1
ATOM 1584 O O . LEU A 1 202 ? 2.063 2.013 3.885 1.00 97.38 202 LEU A O 1
ATOM 1588 N N . VAL A 1 203 ? -0.065 1.574 4.455 1.00 97.75 203 VAL A N 1
ATOM 1589 C CA . VAL A 1 203 ? -0.375 2.964 4.822 1.00 97.75 203 VAL A CA 1
ATOM 1590 C C . VAL A 1 203 ? 0.233 3.369 6.165 1.00 97.75 203 VAL A C 1
ATOM 1592 O O . VAL A 1 203 ? 0.766 4.473 6.271 1.00 97.75 203 VAL A O 1
ATOM 1595 N N . GLU A 1 204 ? 0.215 2.497 7.176 1.00 96.38 204 GLU A N 1
ATOM 1596 C CA . GLU A 1 204 ? 0.716 2.817 8.522 1.00 96.38 204 GLU A CA 1
ATOM 1597 C C . GLU A 1 204 ? 2.215 3.139 8.523 1.00 96.38 204 GLU A C 1
ATOM 1599 O O . GLU A 1 204 ? 2.639 4.062 9.220 1.00 96.38 204 GLU A O 1
ATOM 1604 N N . GLN A 1 205 ? 3.011 2.436 7.712 1.00 96.75 205 GLN A N 1
ATOM 1605 C CA . GLN A 1 205 ? 4.459 2.661 7.634 1.00 96.75 205 GLN A CA 1
ATOM 1606 C C . GLN A 1 205 ? 4.874 3.591 6.483 1.00 96.75 205 GLN A C 1
ATOM 1608 O O . GLN A 1 205 ? 6.051 3.665 6.171 1.00 96.75 205 GLN A O 1
ATOM 1613 N N . SER A 1 206 ? 3.945 4.310 5.840 1.00 96.62 206 SER A N 1
ATOM 1614 C CA . SER A 1 206 ? 4.280 5.293 4.786 1.00 96.62 206 SER A CA 1
ATOM 1615 C C . SER A 1 206 ? 4.349 6.741 5.293 1.00 96.62 206 SER A C 1
ATOM 1617 O O . SER A 1 206 ? 4.427 7.687 4.503 1.00 96.62 206 SER A O 1
ATOM 1619 N N . ALA A 1 207 ? 4.288 6.956 6.608 1.00 95.94 207 ALA A N 1
ATOM 1620 C CA . ALA A 1 207 ? 4.414 8.284 7.199 1.00 95.94 207 ALA A CA 1
ATOM 1621 C C . ALA A 1 207 ? 5.881 8.738 7.218 1.00 95.94 207 ALA A C 1
ATOM 1623 O O . ALA A 1 207 ? 6.747 8.045 7.741 1.00 95.94 207 ALA A O 1
ATOM 1624 N N . GLY A 1 208 ? 6.155 9.930 6.693 1.00 94.62 208 GLY A N 1
ATOM 1625 C CA . GLY A 1 208 ? 7.473 10.547 6.764 1.00 94.62 208 GLY A CA 1
ATOM 1626 C C . GLY A 1 208 ? 7.820 11.027 8.169 1.00 94.62 208 GLY A C 1
ATOM 1627 O O . GLY A 1 208 ? 6.967 11.531 8.906 1.00 94.62 208 GLY A O 1
ATOM 1628 N N . ASP A 1 209 ? 9.101 10.926 8.510 1.00 94.69 209 ASP A N 1
ATOM 1629 C CA . ASP A 1 209 ? 9.631 11.463 9.756 1.00 94.69 209 ASP A CA 1
ATOM 1630 C C . ASP A 1 209 ? 9.640 13.011 9.784 1.00 94.69 209 ASP A C 1
ATOM 1632 O O . ASP A 1 209 ? 9.272 13.714 8.831 1.00 94.69 209 ASP A O 1
ATOM 1636 N N . ALA A 1 210 ? 10.073 13.579 10.912 1.00 96.06 210 ALA A N 1
ATOM 1637 C CA . ALA A 1 210 ? 10.146 15.029 11.078 1.00 96.06 210 ALA A CA 1
ATOM 1638 C C . ALA A 1 210 ? 11.105 15.705 10.076 1.00 96.06 210 ALA A C 1
ATOM 1640 O O . ALA A 1 210 ? 10.849 16.836 9.648 1.00 96.06 210 ALA A O 1
ATOM 1641 N N . GLY A 1 211 ? 12.196 15.032 9.694 1.00 96.62 211 GLY A N 1
ATOM 1642 C CA . GLY A 1 211 ? 13.169 15.537 8.727 1.00 96.62 211 GLY A CA 1
ATOM 1643 C C .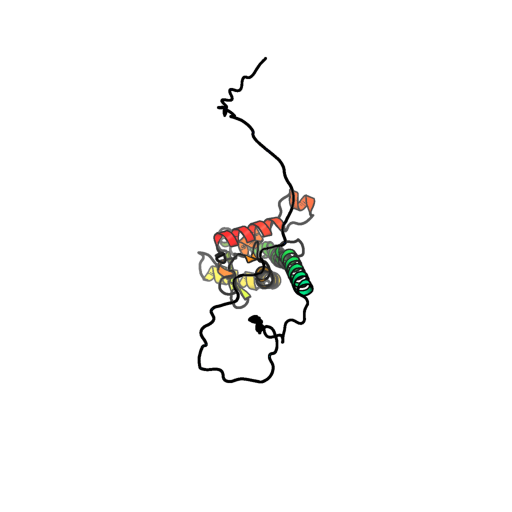 GLY A 1 211 ? 12.596 15.575 7.313 1.00 96.62 211 GLY A C 1
ATOM 1644 O O . GLY A 1 211 ? 12.714 16.589 6.618 1.00 96.62 211 GLY A O 1
ATOM 1645 N N . PHE A 1 212 ? 11.900 14.514 6.917 1.00 95.25 212 PHE A N 1
ATOM 1646 C CA . PHE A 1 212 ? 11.192 14.396 5.654 1.00 95.25 212 PHE A CA 1
ATOM 1647 C C . PHE A 1 212 ? 10.116 15.471 5.532 1.00 95.25 212 PHE A C 1
ATOM 1649 O O . PHE A 1 212 ? 10.106 16.231 4.561 1.00 95.25 212 PHE A O 1
ATOM 1656 N N . LYS A 1 213 ? 9.267 15.617 6.557 1.00 95.56 213 LYS A N 1
ATOM 1657 C CA . LYS A 1 213 ? 8.221 16.645 6.580 1.00 95.56 213 LYS A CA 1
ATOM 1658 C C . LYS A 1 213 ? 8.799 18.054 6.482 1.00 95.56 213 LYS A C 1
ATOM 1660 O O . LYS A 1 213 ? 8.246 18.888 5.770 1.00 95.56 213 LYS A O 1
ATOM 1665 N N . LYS A 1 214 ? 9.919 18.327 7.157 1.00 96.62 214 LYS A N 1
ATOM 1666 C CA . LYS A 1 214 ? 10.616 19.618 7.062 1.00 96.62 214 LYS A CA 1
ATOM 1667 C C . LYS A 1 214 ? 11.182 19.869 5.661 1.00 96.62 214 LYS A C 1
ATOM 1669 O O . LYS A 1 214 ? 11.137 21.000 5.192 1.00 96.62 214 LYS A O 1
ATOM 1674 N N . THR A 1 215 ? 11.719 18.836 5.018 1.00 96.62 215 THR A N 1
ATOM 1675 C CA . THR A 1 215 ? 12.387 18.945 3.712 1.00 96.62 215 THR A CA 1
ATOM 1676 C C . THR A 1 215 ? 11.384 19.070 2.568 1.00 96.62 215 THR A C 1
ATOM 1678 O O . THR A 1 215 ? 11.582 19.873 1.661 1.00 96.62 215 THR A O 1
ATOM 1681 N N . TRP A 1 216 ? 10.291 18.307 2.624 1.00 94.12 216 TRP A N 1
ATOM 1682 C CA . TRP A 1 216 ? 9.355 18.142 1.508 1.00 94.12 216 TRP A CA 1
ATOM 1683 C C . TRP A 1 216 ? 7.965 18.730 1.755 1.00 94.12 216 TRP A C 1
ATOM 1685 O O . TRP A 1 216 ? 7.148 18.768 0.838 1.00 94.12 216 TRP A O 1
ATOM 1695 N N . GLY A 1 217 ? 7.655 19.158 2.982 1.00 94.75 217 GLY A N 1
ATOM 1696 C CA . GLY A 1 217 ? 6.336 19.692 3.337 1.00 94.75 217 GLY A CA 1
ATOM 1697 C C . GLY A 1 217 ? 5.202 18.661 3.280 1.00 94.75 217 GLY A C 1
ATOM 1698 O O . GLY A 1 217 ? 4.034 19.044 3.278 1.00 94.75 217 GLY A O 1
ATOM 1699 N N . LYS A 1 218 ? 5.521 17.362 3.226 1.00 94.00 218 LYS A N 1
ATOM 1700 C CA . LYS A 1 218 ? 4.557 16.257 3.116 1.00 94.00 218 LYS A CA 1
ATOM 1701 C C . LYS A 1 218 ? 4.611 15.347 4.341 1.00 94.00 218 LYS A C 1
ATOM 1703 O O . LYS A 1 218 ? 5.680 15.100 4.888 1.00 94.00 218 LYS A O 1
ATOM 1708 N N . THR A 1 219 ? 3.444 14.853 4.756 1.00 95.56 219 THR A N 1
ATOM 1709 C CA . THR A 1 219 ? 3.328 13.837 5.819 1.00 95.56 219 THR A CA 1
ATOM 1710 C C . THR A 1 219 ? 3.463 12.427 5.253 1.00 95.56 219 THR A C 1
ATOM 1712 O O . THR A 1 219 ? 4.040 11.569 5.902 1.00 95.56 219 THR A O 1
ATOM 1715 N N . PHE A 1 220 ? 2.963 12.187 4.041 1.00 97.44 220 PHE A N 1
ATOM 1716 C CA . PHE A 1 220 ? 3.190 10.943 3.315 1.00 97.44 220 PHE A CA 1
ATOM 1717 C C . PHE A 1 220 ? 4.599 10.937 2.705 1.00 97.44 220 PHE A C 1
ATOM 1719 O O . PHE A 1 220 ? 4.986 11.904 2.038 1.00 97.44 220 PHE A O 1
ATOM 1726 N N . SER A 1 221 ? 5.346 9.854 2.917 1.00 97.62 221 SER A N 1
ATOM 1727 C CA . SER A 1 221 ? 6.695 9.657 2.392 1.00 97.62 221 SER A CA 1
ATOM 1728 C C . SER A 1 221 ? 6.719 8.540 1.361 1.00 97.62 221 SER A C 1
ATOM 1730 O O . SER A 1 221 ? 6.532 7.368 1.678 1.00 97.62 221 SER A O 1
ATOM 1732 N N . TRP A 1 222 ? 7.023 8.896 0.112 1.00 95.88 222 TRP A N 1
ATOM 1733 C CA . TRP A 1 222 ? 7.222 7.901 -0.943 1.00 95.88 222 TRP A CA 1
ATOM 1734 C C . TRP A 1 222 ? 8.491 7.059 -0.717 1.00 95.88 222 TRP A C 1
ATOM 1736 O O . TRP A 1 222 ? 8.605 5.972 -1.279 1.00 95.88 222 TRP A O 1
ATOM 1746 N N . LEU A 1 223 ? 9.443 7.546 0.092 1.00 96.69 223 LEU A N 1
ATOM 1747 C CA . LEU A 1 223 ? 10.648 6.796 0.456 1.00 96.69 223 LEU A CA 1
ATOM 1748 C C . LEU A 1 223 ? 10.301 5.672 1.436 1.00 96.69 223 LEU A C 1
ATOM 1750 O O . LEU A 1 223 ? 10.633 4.522 1.175 1.00 96.69 223 LEU A O 1
ATOM 1754 N N . GLU A 1 224 ? 9.535 5.990 2.482 1.00 98.06 224 GLU A N 1
ATOM 1755 C CA . GLU A 1 224 ? 9.055 4.994 3.452 1.00 98.06 224 GLU A CA 1
ATOM 1756 C C . GLU A 1 224 ? 8.113 3.988 2.782 1.00 98.06 224 GLU A C 1
ATOM 1758 O O . GLU A 1 224 ? 8.224 2.782 2.997 1.00 98.06 224 GLU A O 1
ATOM 1763 N N . LEU A 1 225 ? 7.253 4.457 1.865 1.00 98.31 225 LEU A N 1
ATOM 1764 C CA . LEU A 1 225 ? 6.469 3.567 1.009 1.00 98.31 225 LEU A CA 1
ATOM 1765 C C . LEU A 1 225 ? 7.369 2.597 0.232 1.00 98.31 225 LEU A C 1
ATOM 1767 O O . LEU A 1 225 ? 7.074 1.404 0.149 1.00 98.31 225 LEU A O 1
ATOM 1771 N N . THR A 1 226 ? 8.443 3.110 -0.370 1.00 97.31 226 THR A N 1
ATOM 1772 C CA . THR A 1 226 ? 9.338 2.298 -1.198 1.00 97.31 226 THR A CA 1
ATOM 1773 C C . THR A 1 226 ? 9.995 1.193 -0.369 1.00 97.31 226 THR A C 1
ATOM 1775 O O . THR A 1 226 ? 10.049 0.032 -0.798 1.00 97.31 226 THR A O 1
ATOM 1778 N N . ASP A 1 227 ? 10.447 1.531 0.837 1.00 97.62 227 ASP A N 1
ATOM 1779 C CA . ASP A 1 227 ? 11.039 0.575 1.771 1.00 97.62 227 ASP A CA 1
ATOM 1780 C C . ASP A 1 227 ? 10.009 -0.453 2.256 1.00 97.62 227 ASP A C 1
ATOM 1782 O O . ASP A 1 227 ? 10.296 -1.655 2.279 1.00 97.62 227 ASP A O 1
ATOM 1786 N N . ASN A 1 228 ? 8.783 -0.017 2.544 1.00 98.31 228 ASN A N 1
ATOM 1787 C CA . ASN A 1 228 ? 7.686 -0.888 2.956 1.00 98.31 228 ASN A CA 1
ATOM 1788 C C . ASN A 1 228 ? 7.290 -1.891 1.860 1.00 98.31 228 ASN A C 1
ATOM 1790 O O . ASN A 1 228 ? 7.313 -3.098 2.109 1.00 98.31 228 ASN A O 1
ATOM 1794 N N . ILE A 1 229 ? 7.024 -1.439 0.626 1.00 98.44 229 ILE A N 1
ATOM 1795 C CA . ILE A 1 229 ? 6.724 -2.336 -0.508 1.00 98.44 229 ILE A CA 1
ATOM 1796 C C . ILE A 1 229 ? 7.860 -3.344 -0.690 1.00 98.44 229 ILE A C 1
ATOM 1798 O O . ILE A 1 229 ? 7.618 -4.548 -0.778 1.00 98.44 229 ILE A O 1
ATOM 1802 N N . THR A 1 230 ? 9.112 -2.877 -0.670 1.00 97.94 230 THR A N 1
ATOM 1803 C CA . THR A 1 230 ? 10.286 -3.754 -0.783 1.00 97.94 230 THR A CA 1
ATOM 1804 C C . THR A 1 230 ? 10.328 -4.799 0.334 1.00 97.94 230 THR A C 1
ATOM 1806 O O . THR A 1 230 ? 10.650 -5.962 0.084 1.00 97.94 230 THR A O 1
ATOM 1809 N N . SER A 1 231 ? 10.000 -4.407 1.565 1.00 98.38 231 SER A N 1
ATOM 1810 C CA . SER A 1 231 ? 9.949 -5.292 2.729 1.00 98.38 231 SER A CA 1
ATOM 1811 C C . SER A 1 231 ? 8.843 -6.344 2.607 1.00 98.38 231 SER A C 1
ATOM 1813 O O . SER A 1 231 ? 9.084 -7.527 2.857 1.00 98.38 231 SER A O 1
ATOM 1815 N N . GLN A 1 232 ? 7.640 -5.955 2.178 1.00 98.50 232 GLN A N 1
ATOM 1816 C CA . GLN A 1 232 ? 6.535 -6.892 1.961 1.00 98.50 232 GLN A CA 1
ATOM 1817 C C . GLN A 1 232 ? 6.858 -7.899 0.854 1.00 98.50 232 GLN A C 1
ATOM 1819 O O . GLN A 1 232 ? 6.762 -9.102 1.095 1.00 98.50 232 GLN A O 1
ATOM 1824 N N . LEU A 1 233 ? 7.375 -7.431 -0.286 1.00 98.25 233 LEU A N 1
ATOM 1825 C CA . LEU A 1 233 ? 7.817 -8.295 -1.383 1.00 98.25 233 LEU A CA 1
ATOM 1826 C C . LEU A 1 233 ? 8.862 -9.313 -0.925 1.00 98.25 233 LEU A C 1
ATOM 1828 O O . LEU A 1 233 ? 8.698 -10.507 -1.140 1.00 98.25 233 LEU A O 1
ATOM 1832 N N . ARG A 1 234 ? 9.904 -8.870 -0.214 1.00 97.69 234 ARG A N 1
ATOM 1833 C CA . ARG A 1 234 ? 10.959 -9.766 0.292 1.00 97.69 234 ARG A CA 1
ATOM 1834 C C . ARG A 1 234 ? 10.453 -10.833 1.258 1.00 97.69 234 ARG A C 1
ATOM 1836 O O . ARG A 1 234 ? 11.046 -11.904 1.319 1.00 97.69 234 ARG A O 1
ATOM 1843 N N . ARG A 1 235 ? 9.437 -10.515 2.064 1.00 97.44 235 ARG A N 1
ATOM 1844 C CA . ARG A 1 235 ? 8.922 -11.414 3.109 1.00 97.44 235 ARG A CA 1
ATOM 1845 C C . ARG A 1 235 ? 7.853 -12.373 2.595 1.00 97.44 235 ARG A C 1
ATOM 1847 O O . ARG A 1 235 ? 7.705 -13.439 3.184 1.00 97.44 235 ARG A O 1
ATOM 1854 N N . LYS A 1 236 ? 7.088 -11.971 1.577 1.00 97.38 236 LYS A N 1
ATOM 1855 C CA . LYS A 1 236 ? 5.831 -12.635 1.199 1.00 97.38 236 LYS A CA 1
ATOM 1856 C C . LYS A 1 236 ? 5.757 -13.061 -0.270 1.00 97.38 236 LYS A C 1
ATOM 1858 O O . LYS A 1 236 ? 4.985 -13.960 -0.570 1.00 97.38 236 LYS A O 1
ATOM 1863 N N . ALA A 1 237 ? 6.528 -12.449 -1.172 1.00 97.38 237 ALA A N 1
ATOM 1864 C CA . ALA A 1 237 ? 6.513 -12.794 -2.592 1.00 97.38 237 ALA A CA 1
ATOM 1865 C C . ALA A 1 237 ? 7.693 -13.694 -2.974 1.00 97.38 237 ALA A C 1
ATOM 1867 O O . ALA A 1 237 ? 8.822 -13.519 -2.508 1.00 97.38 237 ALA A O 1
ATOM 1868 N N . GLU A 1 238 ? 7.436 -14.624 -3.888 1.00 96.00 238 GLU A N 1
ATOM 1869 C CA . GLU A 1 238 ? 8.486 -15.381 -4.562 1.00 96.00 238 GLU A CA 1
ATOM 1870 C C . GLU A 1 238 ? 9.195 -14.492 -5.589 1.00 96.00 238 GLU A C 1
ATOM 1872 O O . GLU A 1 238 ? 8.620 -13.535 -6.110 1.00 96.00 238 GLU A O 1
ATOM 1877 N N . LYS A 1 239 ? 10.455 -14.796 -5.894 1.00 94.31 239 LYS A N 1
ATOM 1878 C CA . LYS A 1 239 ? 11.155 -14.174 -7.022 1.00 94.31 239 LYS A CA 1
ATOM 1879 C C . LYS A 1 239 ? 11.000 -15.042 -8.257 1.00 94.31 239 LYS A C 1
ATOM 1881 O O . LYS A 1 239 ? 10.932 -16.259 -8.130 1.00 94.31 239 LYS A O 1
ATOM 1886 N N . TYR A 1 240 ? 10.991 -14.423 -9.433 1.00 86.44 240 TYR A N 1
ATOM 1887 C CA . TYR A 1 240 ? 11.181 -15.188 -10.661 1.00 86.44 240 TYR A CA 1
ATOM 1888 C C . TYR A 1 240 ? 12.561 -15.851 -10.628 1.00 86.44 240 TYR A C 1
ATOM 1890 O O . TYR A 1 240 ? 13.555 -15.194 -10.295 1.00 86.44 240 TYR A O 1
ATOM 1898 N N . ASP A 1 241 ? 12.609 -17.143 -10.946 1.00 72.62 241 ASP A N 1
ATOM 1899 C CA . ASP A 1 241 ? 13.869 -17.854 -11.131 1.00 72.62 241 ASP A CA 1
ATOM 1900 C C . ASP A 1 241 ? 14.648 -17.195 -12.278 1.00 72.62 241 ASP A C 1
ATOM 1902 O O . ASP A 1 241 ? 14.085 -16.890 -13.334 1.00 72.62 241 ASP A O 1
ATOM 1906 N N . ALA A 1 242 ? 15.927 -16.917 -12.024 1.00 54.94 242 ALA A N 1
ATOM 1907 C CA . ALA A 1 242 ? 16.842 -16.298 -12.979 1.00 54.94 242 ALA A CA 1
ATOM 1908 C C . ALA A 1 242 ? 17.400 -17.315 -13.982 1.00 54.94 242 ALA A C 1
ATOM 1910 O O . ALA A 1 242 ? 17.697 -18.458 -13.561 1.00 54.94 242 ALA A O 1
#

Sequence (242 aa):
MKIPHNDSSIQTPLGALSKPDNAKNSQAQLSSTQQSLTVDQYHQTPINAPVNDTYNKTLTISASQQQLTQPLQTLIDESMHRLALATGNLYLPGGSVPKAVERMFNQFSAIMTQIGKEQPDLLHRGWGIAIDSDGNLAVTGKISEQQKSYLSERLNSNEEFVEGARQFQENYLKHSQVEYKGWGTYNVNDSNFADVFDLRELVEQSAGDAGFKKTWGKTFSWLELTDNITSQLRRKAEKYDA

Organism: NCBI:txid740709

Radius of gyration: 38.64 Å; chains: 1; bounding box: 97×65×95 Å

pLDDT: mean 78.63, std 26.69, range [25.78, 98.69]